Protein AF-A0A3C1ZFF6-F1 (afdb_monomer_lite)

pLDDT: mean 70.09, std 17.62, range [39.84, 96.5]

Radius of gyration: 38.33 Å; chains: 1; bounding box: 67×74×97 Å

Foldseek 3Di:
DDDDPVVLVCLLVVNDDPPVNVVVVVVCVVDVVSVVVNVVVVVVVVVVVVVCPVCPVVVVVVVVVVVVVVVVPDDDDPPPPDDPPCPVVVVVPDDDPDPPVVVVVVVVVCCVVVCVVVCVVVPPPDPDPPPPPPPPPDDPPPPPDPPDVVVVVVVVVVPPPDPPPPDDDLPPPDDPPDDDDDDDPDDDDPDPPPPPDPDNDDD

Structure (mmCIF, N/CA/C/O backbone):
data_AF-A0A3C1ZFF6-F1
#
_entry.id   AF-A0A3C1ZFF6-F1
#
loop_
_atom_site.group_PDB
_atom_site.id
_atom_site.type_symbol
_atom_site.label_atom_id
_atom_site.label_alt_id
_atom_site.label_comp_id
_atom_site.label_asym_id
_atom_site.label_entity_id
_atom_site.label_seq_id
_atom_site.pdbx_PDB_ins_code
_atom_site.Cartn_x
_atom_site.Cartn_y
_atom_site.Cartn_z
_atom_site.occupancy
_atom_site.B_iso_or_equiv
_atom_site.auth_seq_id
_atom_site.auth_comp_id
_atom_site.auth_asym_id
_atom_site.auth_atom_id
_atom_site.pdbx_PDB_model_num
ATOM 1 N N . MET A 1 1 ? -22.192 -9.413 21.642 1.00 82.00 1 MET A N 1
ATOM 2 C CA . MET A 1 1 ? -21.064 -10.234 21.159 1.00 82.00 1 MET A CA 1
ATOM 3 C C . MET A 1 1 ? -20.188 -9.338 20.309 1.00 82.00 1 MET A C 1
ATOM 5 O O . MET A 1 1 ? -20.751 -8.571 19.534 1.00 82.00 1 MET A O 1
ATOM 9 N N . CYS A 1 2 ? -18.876 -9.348 20.529 1.00 90.00 2 CYS A N 1
ATOM 10 C CA . CYS A 1 2 ? -17.946 -8.546 19.734 1.00 90.00 2 CYS A CA 1
ATOM 11 C C . CYS A 1 2 ? -17.626 -9.277 18.419 1.00 90.00 2 CYS A C 1
ATOM 13 O O . CYS A 1 2 ? -17.642 -10.512 18.420 1.00 90.00 2 CYS A O 1
ATOM 15 N N . PRO A 1 3 ? -17.381 -8.548 17.317 1.00 89.88 3 PRO A N 1
ATOM 16 C CA . PRO A 1 3 ? -16.856 -9.128 16.087 1.00 89.88 3 PRO A CA 1
ATOM 17 C C . PRO A 1 3 ? -15.463 -9.719 16.328 1.00 89.88 3 PRO A C 1
ATOM 19 O O . PRO A 1 3 ? -14.801 -9.383 17.315 1.00 89.88 3 PRO A O 1
ATOM 22 N N . ASP A 1 4 ? -15.039 -10.610 15.438 1.00 92.75 4 ASP A N 1
ATOM 23 C CA . ASP A 1 4 ? -13.684 -11.142 15.475 1.00 92.75 4 ASP A CA 1
ATOM 24 C C . ASP A 1 4 ? -12.663 -10.077 15.027 1.00 92.75 4 ASP A C 1
ATOM 26 O O . ASP A 1 4 ? -13.012 -9.049 14.436 1.00 92.75 4 ASP A O 1
ATOM 30 N N . ASP A 1 5 ? -11.389 -10.322 15.328 1.00 91.38 5 ASP A N 1
ATOM 31 C CA . ASP A 1 5 ? -10.324 -9.373 15.006 1.00 91.38 5 ASP A CA 1
ATOM 32 C C . ASP A 1 5 ? -10.080 -9.280 13.484 1.00 91.38 5 ASP A C 1
ATOM 34 O O . ASP A 1 5 ? -9.730 -8.203 12.996 1.00 91.38 5 ASP A O 1
ATOM 38 N N . SER A 1 6 ? -10.348 -10.345 12.710 1.00 92.81 6 SER A N 1
ATOM 39 C CA . SER A 1 6 ? -10.236 -10.317 11.244 1.00 92.81 6 SER A CA 1
ATOM 40 C C . SER A 1 6 ? -11.263 -9.380 10.614 1.00 92.81 6 SER A C 1
ATOM 42 O O . SER A 1 6 ? -10.914 -8.600 9.729 1.00 92.81 6 SER A O 1
ATOM 44 N N . LEU A 1 7 ? -12.521 -9.419 11.063 1.00 92.69 7 LEU A N 1
ATOM 45 C CA . LEU A 1 7 ? -13.572 -8.533 10.565 1.00 92.69 7 LEU A CA 1
ATOM 46 C C . LEU A 1 7 ? -13.314 -7.079 10.969 1.00 92.69 7 LEU A C 1
ATOM 48 O O . LEU A 1 7 ? -13.626 -6.164 10.207 1.00 92.69 7 LEU A O 1
ATOM 52 N N . LEU A 1 8 ? -12.731 -6.856 12.152 1.00 92.94 8 LEU A N 1
ATOM 53 C CA . LEU A 1 8 ? -12.344 -5.518 12.591 1.00 92.94 8 LEU A CA 1
ATOM 54 C C . LEU A 1 8 ? -11.215 -4.943 11.720 1.00 92.94 8 LEU A C 1
ATOM 56 O O . LEU A 1 8 ? -11.281 -3.765 11.370 1.00 92.94 8 LEU A O 1
ATOM 60 N N . SER A 1 9 ? -10.233 -5.769 11.339 1.00 94.06 9 SER A N 1
ATOM 61 C CA . SER A 1 9 ? -9.179 -5.397 10.383 1.00 94.06 9 SER A CA 1
ATOM 62 C C . SER A 1 9 ? -9.757 -5.094 9.002 1.00 94.06 9 SER A C 1
ATOM 64 O O . SER A 1 9 ? -9.556 -3.998 8.493 1.00 94.06 9 SER A O 1
ATOM 66 N N . ALA A 1 10 ? -10.576 -5.992 8.446 1.00 94.50 10 ALA A N 1
ATOM 67 C CA . ALA A 1 10 ? -11.209 -5.788 7.140 1.00 94.50 10 ALA A CA 1
ATOM 68 C C . ALA A 1 10 ? -12.057 -4.502 7.094 1.00 94.50 10 ALA A C 1
ATOM 70 O O . ALA A 1 10 ? -12.136 -3.827 6.070 1.00 94.50 10 ALA A O 1
ATOM 71 N N . TYR A 1 11 ? -12.690 -4.130 8.213 1.00 94.81 11 TYR A N 1
ATOM 72 C CA . TYR A 1 11 ? -13.407 -2.859 8.325 1.00 94.81 11 TYR A CA 1
ATOM 73 C C . TYR A 1 11 ? -12.464 -1.644 8.274 1.00 94.81 11 TYR A C 1
ATOM 75 O O . TYR A 1 11 ? -12.811 -0.628 7.673 1.00 94.81 11 TYR A O 1
ATOM 83 N N . LEU A 1 12 ? -11.285 -1.725 8.898 1.00 93.69 12 LEU A N 1
ATOM 84 C CA . LEU A 1 12 ? -10.264 -0.671 8.841 1.00 93.69 12 LEU A CA 1
ATOM 85 C C . LEU A 1 12 ? -9.675 -0.495 7.438 1.00 93.69 12 LEU A C 1
ATOM 87 O O . LEU A 1 12 ? -9.368 0.638 7.068 1.00 93.69 12 LEU A O 1
ATOM 91 N N . ASP A 1 13 ? -9.587 -1.585 6.680 1.00 94.06 13 ASP A N 1
ATOM 92 C CA . ASP A 1 13 ? -9.091 -1.621 5.300 1.00 94.06 13 ASP A CA 1
ATOM 93 C C . ASP A 1 13 ? -10.176 -1.281 4.248 1.00 94.06 13 ASP A C 1
ATOM 95 O O . ASP A 1 13 ? -9.913 -1.286 3.049 1.00 94.06 13 ASP A O 1
ATOM 99 N N . ASP A 1 14 ? -11.391 -0.928 4.692 1.00 94.19 14 ASP A N 1
ATOM 100 C CA . ASP A 1 14 ? -12.571 -0.611 3.862 1.00 94.19 14 ASP A CA 1
ATOM 101 C C . ASP A 1 14 ? -13.044 -1.767 2.952 1.00 94.19 14 ASP A C 1
ATOM 103 O O . ASP A 1 14 ? -13.704 -1.561 1.933 1.00 94.19 14 ASP A O 1
ATOM 107 N N . GLU A 1 15 ? -12.755 -3.011 3.346 1.00 96.50 15 GLU A N 1
ATOM 108 C CA . GLU A 1 15 ? -13.118 -4.228 2.607 1.00 96.50 15 GLU A CA 1
ATOM 109 C C . GLU A 1 15 ? -14.503 -4.780 2.984 1.00 96.50 15 GLU A C 1
ATOM 111 O O . GLU A 1 15 ? -15.019 -5.691 2.333 1.00 96.50 15 GLU A O 1
ATOM 116 N N . VAL A 1 16 ? -15.133 -4.245 4.035 1.00 94.75 16 VAL A N 1
ATOM 117 C CA . VAL A 1 16 ? -16.457 -4.697 4.489 1.00 94.75 16 VAL A CA 1
ATOM 118 C C . VAL A 1 16 ? -17.561 -4.023 3.662 1.00 94.75 16 VAL A C 1
ATOM 120 O O . VAL A 1 16 ? -17.764 -2.813 3.784 1.00 94.75 16 VAL A O 1
ATOM 123 N N . PRO A 1 17 ? -18.344 -4.777 2.865 1.00 93.81 17 PRO A N 1
ATOM 124 C CA . PRO A 1 17 ? -19.399 -4.200 2.042 1.00 93.81 17 PRO A CA 1
ATOM 125 C C . PRO A 1 17 ? -20.643 -3.816 2.861 1.00 93.81 17 PRO A C 1
ATOM 127 O O . PRO A 1 17 ? -20.931 -4.371 3.928 1.00 93.81 17 PRO A O 1
ATOM 130 N N . SER A 1 18 ? -21.452 -2.905 2.317 1.00 92.19 18 SER A N 1
ATOM 131 C CA . SER A 1 18 ? -22.820 -2.663 2.804 1.00 92.19 18 SER A CA 1
ATOM 132 C C . SER A 1 18 ? -23.661 -3.944 2.645 1.00 92.19 18 SER A C 1
ATOM 134 O O . SER A 1 18 ? -23.505 -4.646 1.639 1.00 92.19 18 SER A O 1
ATOM 136 N N . PRO A 1 19 ? -24.529 -4.321 3.607 1.00 92.06 19 PRO A N 1
ATOM 137 C CA . PRO A 1 19 ? -24.985 -3.566 4.784 1.00 92.06 19 PRO A CA 1
ATOM 138 C C . PRO A 1 19 ? -24.185 -3.835 6.078 1.00 92.06 19 PRO A C 1
ATOM 140 O O . PRO A 1 19 ? -24.638 -3.537 7.189 1.00 92.06 19 PRO A O 1
ATOM 143 N N . TRP A 1 20 ? -23.057 -4.540 5.984 1.00 91.38 20 TRP A N 1
ATOM 144 C CA . TRP A 1 20 ? -22.291 -4.969 7.157 1.00 91.38 20 TRP A CA 1
ATOM 145 C C . TRP A 1 20 ? -21.436 -3.848 7.737 1.00 91.38 20 TRP A C 1
ATOM 147 O O . TRP A 1 20 ? -21.243 -3.806 8.955 1.00 91.38 20 TRP A O 1
ATOM 157 N N . LYS A 1 21 ? -21.003 -2.914 6.890 1.00 94.25 21 LYS A N 1
ATOM 158 C CA . LYS A 1 21 ? -20.268 -1.715 7.292 1.00 94.25 21 LYS A CA 1
ATOM 159 C C . LYS A 1 21 ? -21.059 -0.876 8.296 1.00 94.25 21 LYS A C 1
ATOM 161 O O . LYS A 1 21 ? -20.565 -0.583 9.380 1.00 94.25 21 LYS A O 1
ATOM 166 N N . GLU A 1 22 ? -22.326 -0.607 8.003 1.00 94.25 22 GLU A N 1
ATOM 167 C CA . GLU A 1 22 ? -23.226 0.185 8.846 1.00 94.25 22 GLU A CA 1
ATOM 168 C C . GLU A 1 22 ? -23.485 -0.516 10.189 1.00 94.25 22 GLU A C 1
ATOM 170 O O . GLU A 1 22 ? -23.549 0.119 11.244 1.00 94.25 22 GLU A O 1
ATOM 175 N N . ARG A 1 23 ? -23.579 -1.854 10.182 1.00 93.50 23 ARG A N 1
ATOM 176 C CA . ARG A 1 23 ? -23.684 -2.640 11.422 1.00 93.50 23 ARG A CA 1
ATOM 177 C C . ARG A 1 23 ? -22.406 -2.573 12.254 1.00 93.50 23 ARG A C 1
ATOM 179 O O . ARG A 1 23 ? -22.506 -2.535 13.481 1.00 93.50 23 ARG A O 1
ATOM 186 N N . MET A 1 24 ? -21.229 -2.553 11.626 1.00 94.56 24 MET A N 1
ATOM 187 C CA . MET A 1 24 ? -19.968 -2.369 12.348 1.00 94.56 24 MET A CA 1
ATOM 188 C C . MET A 1 24 ? -19.831 -0.965 12.913 1.00 94.56 24 MET A C 1
ATOM 190 O O . MET A 1 24 ? -19.470 -0.830 14.077 1.00 94.56 24 MET A O 1
ATOM 194 N N . GLU A 1 25 ? -20.205 0.070 12.169 1.00 94.69 25 GLU A N 1
ATOM 195 C CA . GLU A 1 25 ? -20.223 1.449 12.668 1.00 94.69 25 GLU A CA 1
ATOM 196 C C . GLU A 1 25 ? -21.148 1.598 13.889 1.00 94.69 25 GLU A C 1
ATOM 198 O O . GLU A 1 25 ? -20.761 2.160 14.924 1.00 94.69 25 GLU A O 1
ATOM 203 N N . ALA A 1 26 ? -22.346 1.010 13.827 1.00 94.38 26 ALA A N 1
ATOM 204 C CA . ALA A 1 26 ? -23.265 0.953 14.962 1.00 94.38 26 ALA A CA 1
ATOM 205 C C . ALA A 1 26 ? -22.674 0.168 16.151 1.00 94.38 26 ALA A C 1
ATOM 207 O O . ALA A 1 26 ? -22.806 0.576 17.305 1.00 94.38 26 ALA A O 1
ATOM 208 N N . HIS A 1 27 ? -21.974 -0.939 15.895 1.00 94.75 27 HIS A N 1
ATOM 209 C CA . HIS A 1 27 ? -21.347 -1.728 16.953 1.00 94.75 27 HIS A CA 1
ATOM 210 C C . HIS A 1 27 ? -20.156 -1.006 17.607 1.00 94.75 27 HIS A C 1
ATOM 212 O O . HIS A 1 27 ? -20.061 -0.972 18.832 1.00 94.75 27 HIS A O 1
ATOM 218 N N . ILE A 1 28 ? -19.265 -0.403 16.819 1.00 95.06 28 ILE A N 1
ATOM 219 C CA . ILE A 1 28 ? -18.079 0.332 17.293 1.00 95.06 28 ILE A CA 1
ATOM 220 C C . ILE A 1 28 ? -18.496 1.587 18.074 1.00 95.06 28 ILE A C 1
ATOM 222 O O . ILE A 1 28 ? -17.854 1.964 19.060 1.00 95.06 28 ILE A O 1
ATOM 226 N N . SER A 1 29 ? -19.594 2.233 17.675 1.00 94.69 29 SER A N 1
ATOM 227 C CA . SER A 1 29 ? -20.152 3.353 18.438 1.00 94.69 29 SER A CA 1
ATOM 228 C C . SER A 1 29 ? -20.770 2.901 19.766 1.00 94.69 29 SER A C 1
ATOM 230 O O . SER A 1 29 ? -20.590 3.601 20.762 1.00 94.69 29 SER A O 1
ATOM 232 N N . ALA A 1 30 ? -21.402 1.727 19.835 1.00 95.12 30 ALA A N 1
ATOM 233 C CA . ALA A 1 30 ? -22.006 1.211 21.067 1.00 95.12 30 ALA A CA 1
ATOM 234 C C . ALA A 1 30 ? -21.022 0.494 22.019 1.00 95.12 30 ALA A C 1
ATOM 236 O O . ALA A 1 30 ? -21.228 0.506 23.233 1.00 95.12 30 ALA A O 1
ATOM 237 N N . CYS A 1 31 ? -19.961 -0.137 21.505 1.00 96.12 31 CYS A N 1
ATOM 238 C CA . CYS A 1 31 ? -19.039 -0.963 22.289 1.00 96.12 31 CYS A CA 1
ATOM 239 C C . CYS A 1 31 ? -17.699 -0.247 22.565 1.00 96.12 31 CYS A C 1
ATOM 241 O O . CYS A 1 31 ? -16.924 -0.016 21.632 1.00 96.12 31 CYS A O 1
ATOM 243 N N . PRO A 1 32 ? -17.350 0.047 23.836 1.00 94.50 32 PRO A N 1
ATOM 244 C CA . PRO A 1 32 ? -16.098 0.729 24.168 1.00 94.50 32 PRO A CA 1
ATOM 245 C C . PRO A 1 32 ? -14.852 -0.123 23.889 1.00 94.50 32 PRO A C 1
ATOM 247 O O . PRO A 1 32 ? -13.836 0.421 23.476 1.00 94.50 32 PRO A O 1
ATOM 250 N N . GLN A 1 33 ? -14.924 -1.450 24.051 1.00 94.62 33 GLN A N 1
ATOM 251 C CA . GLN A 1 33 ? -13.788 -2.345 23.788 1.00 94.62 33 GLN A CA 1
ATOM 252 C C . GLN A 1 33 ? -13.394 -2.340 22.306 1.00 94.62 33 GLN A C 1
ATOM 254 O O . GLN A 1 33 ? -12.226 -2.150 21.974 1.00 94.62 33 GLN A O 1
ATOM 259 N N . CYS A 1 34 ? -14.377 -2.492 21.412 1.00 94.81 34 CYS A N 1
ATOM 260 C CA . CYS A 1 34 ? -14.146 -2.445 19.969 1.00 94.81 34 CYS A CA 1
ATOM 261 C C . CYS A 1 34 ? -13.649 -1.065 19.527 1.00 94.81 34 CYS A C 1
ATOM 263 O O . CYS A 1 34 ? -12.773 -0.972 18.673 1.00 94.81 34 CYS A O 1
ATOM 265 N N . ARG A 1 35 ? -14.147 0.011 20.150 1.00 95.19 35 ARG A N 1
ATOM 266 C CA . ARG A 1 35 ? -13.659 1.368 19.890 1.00 95.19 35 ARG A CA 1
ATOM 267 C C . ARG A 1 35 ? -12.177 1.523 20.228 1.00 95.19 35 ARG A C 1
ATOM 269 O O . ARG A 1 35 ? -11.441 2.070 19.413 1.00 95.19 35 ARG A O 1
ATOM 276 N N . THR A 1 36 ? -11.739 1.039 21.390 1.00 95.50 36 THR A N 1
ATOM 277 C CA . THR A 1 36 ? -10.326 1.102 21.791 1.00 95.50 36 THR A CA 1
ATOM 278 C C . THR A 1 36 ? -9.439 0.322 20.824 1.00 95.50 36 THR A C 1
ATOM 280 O O . THR A 1 36 ? -8.465 0.881 20.331 1.00 95.50 36 THR A O 1
ATOM 283 N N . LYS A 1 37 ? -9.827 -0.907 20.456 1.00 94.62 37 LYS A N 1
ATOM 284 C CA . LYS A 1 37 ? -9.085 -1.716 19.472 1.00 94.62 37 LYS A CA 1
ATOM 285 C C . LYS A 1 37 ? -8.920 -1.006 18.123 1.00 94.62 37 LYS A C 1
ATOM 287 O O . LYS A 1 37 ? -7.831 -0.979 17.564 1.00 94.62 37 LYS A O 1
ATOM 292 N N . VAL A 1 38 ? -9.983 -0.376 17.613 1.00 95.06 38 VAL A N 1
ATOM 293 C CA . VAL A 1 38 ? -9.920 0.394 16.355 1.00 95.06 38 VAL A CA 1
ATOM 294 C C . VAL A 1 38 ? -8.949 1.570 16.464 1.00 95.06 38 VAL A C 1
ATOM 296 O O . VAL A 1 38 ? -8.239 1.872 15.506 1.00 95.06 38 VAL A O 1
ATOM 299 N N . VAL A 1 39 ? -8.903 2.243 17.616 1.00 95.25 39 VAL A N 1
ATOM 300 C CA . VAL A 1 39 ? -7.940 3.327 17.854 1.00 95.25 39 VAL A CA 1
ATOM 301 C C . VAL A 1 39 ? -6.509 2.785 17.872 1.00 95.25 39 VAL A C 1
ATOM 303 O O . VAL A 1 39 ? -5.660 3.364 17.203 1.00 95.25 39 VAL A O 1
ATOM 306 N N . GLU A 1 40 ? -6.253 1.669 18.555 1.00 95.31 40 GLU A N 1
ATOM 307 C CA . GLU A 1 40 ? -4.934 1.016 18.599 1.00 95.31 40 GLU A CA 1
ATOM 308 C C . GLU A 1 40 ? -4.440 0.586 17.211 1.00 95.31 40 GLU A C 1
ATOM 310 O O . GLU A 1 40 ? -3.287 0.823 16.854 1.00 95.31 40 GLU A O 1
ATOM 315 N N . TYR A 1 41 ? -5.313 0.009 16.383 1.00 95.00 41 TYR A N 1
ATOM 316 C CA . TYR A 1 41 ? -4.945 -0.350 15.013 1.00 95.00 41 TYR A CA 1
ATOM 317 C C . TYR A 1 41 ? -4.628 0.877 14.155 1.00 95.00 41 TYR A C 1
ATOM 319 O O . TYR A 1 41 ? -3.661 0.862 13.393 1.00 95.00 41 TYR A O 1
ATOM 327 N N . ARG A 1 42 ? -5.371 1.979 14.315 1.00 94.12 42 ARG A N 1
ATOM 328 C CA . ARG A 1 42 ? -5.085 3.233 13.597 1.00 94.12 42 ARG A CA 1
ATOM 329 C C . ARG A 1 42 ? -3.772 3.870 14.028 1.00 94.12 42 ARG A C 1
ATOM 331 O O . ARG A 1 42 ? -3.041 4.365 13.172 1.00 94.12 42 ARG A O 1
ATOM 338 N N . THR A 1 43 ? -3.463 3.876 15.323 1.00 95.44 43 THR A N 1
ATOM 339 C CA . THR A 1 43 ? -2.198 4.439 15.815 1.00 95.44 43 THR A CA 1
ATOM 340 C C . THR A 1 43 ? -1.011 3.615 15.333 1.00 95.44 43 THR A C 1
ATOM 342 O O . THR A 1 43 ? -0.034 4.192 14.856 1.00 95.44 43 THR A O 1
ATOM 345 N N . LEU A 1 44 ? -1.122 2.285 15.367 1.00 93.81 44 LEU A N 1
ATOM 346 C CA . LEU A 1 44 ? -0.113 1.375 14.830 1.00 93.81 44 LEU A CA 1
ATOM 347 C C . LEU A 1 44 ? 0.087 1.574 13.320 1.00 93.81 44 LEU A C 1
ATOM 349 O O . LEU A 1 44 ? 1.225 1.715 12.875 1.00 93.81 44 LEU A O 1
ATOM 353 N N . ALA A 1 45 ? -0.997 1.668 12.544 1.00 91.75 45 ALA A N 1
ATOM 354 C CA . ALA A 1 45 ? -0.930 1.923 11.104 1.00 91.75 45 ALA A CA 1
ATOM 355 C C . ALA A 1 45 ? -0.251 3.267 10.780 1.00 91.75 45 ALA A C 1
ATOM 357 O O . ALA A 1 45 ? 0.581 3.340 9.874 1.00 91.75 45 ALA A O 1
ATOM 358 N N . CYS A 1 46 ? -0.554 4.321 11.544 1.00 91.31 46 CYS A N 1
ATOM 359 C CA . CYS A 1 46 ? 0.105 5.621 11.401 1.00 91.31 46 CYS A CA 1
ATOM 360 C C . CYS A 1 46 ? 1.606 5.543 11.712 1.00 91.31 46 CYS A C 1
ATOM 362 O O . CYS A 1 46 ? 2.408 6.022 10.913 1.00 91.31 46 CYS A O 1
ATOM 364 N N . ALA A 1 47 ? 1.984 4.910 12.826 1.00 90.94 47 ALA A N 1
ATOM 365 C CA . ALA A 1 47 ? 3.382 4.776 13.236 1.00 90.94 47 ALA A CA 1
ATOM 366 C C . ALA A 1 47 ? 4.207 3.963 12.225 1.00 90.94 47 ALA A C 1
ATOM 368 O O . ALA A 1 47 ? 5.326 4.343 11.881 1.00 90.94 47 ALA A O 1
ATOM 369 N N . LEU A 1 48 ? 3.635 2.873 11.700 1.00 89.12 48 LEU A N 1
ATOM 370 C CA . LEU A 1 48 ? 4.246 2.096 10.622 1.00 89.12 48 LEU A CA 1
ATOM 371 C C . LEU A 1 48 ? 4.459 2.972 9.388 1.00 89.12 48 LEU A C 1
ATOM 373 O O . LEU A 1 48 ? 5.584 3.065 8.905 1.00 89.12 48 LEU A O 1
ATOM 377 N N . LYS A 1 49 ? 3.423 3.673 8.920 1.00 87.75 49 LYS A N 1
ATOM 378 C CA . LYS A 1 49 ? 3.511 4.525 7.726 1.00 87.75 49 LYS A CA 1
ATOM 379 C C . LYS A 1 49 ? 4.562 5.632 7.861 1.00 87.75 49 LYS A C 1
ATOM 381 O O . LYS A 1 49 ? 5.311 5.871 6.920 1.00 87.75 49 LYS A O 1
ATOM 386 N N . GLU A 1 50 ? 4.651 6.267 9.026 1.00 84.38 50 GLU A N 1
ATOM 387 C CA . GLU A 1 50 ? 5.660 7.296 9.306 1.00 84.38 50 GLU A CA 1
ATOM 388 C C . GLU A 1 50 ? 7.090 6.730 9.295 1.00 84.38 50 GLU A C 1
ATOM 390 O O . GLU A 1 50 ? 8.010 7.375 8.791 1.00 84.38 50 GLU A O 1
ATOM 395 N N . SER A 1 51 ? 7.277 5.500 9.786 1.00 76.38 51 SER A N 1
ATOM 396 C CA . SER A 1 51 ? 8.591 4.846 9.808 1.00 76.38 51 SER A CA 1
ATOM 397 C C . SER A 1 51 ? 9.133 4.492 8.417 1.00 76.38 51 SER A C 1
ATOM 399 O O . SER A 1 51 ? 10.349 4.502 8.220 1.00 76.38 51 SER A O 1
ATOM 401 N N . PHE A 1 52 ? 8.255 4.222 7.444 1.00 72.44 52 PHE A N 1
ATOM 402 C CA . PHE A 1 52 ? 8.664 3.951 6.064 1.00 72.44 52 PHE A CA 1
ATOM 403 C C . PHE A 1 52 ? 9.080 5.238 5.332 1.00 72.44 52 PHE A C 1
ATOM 405 O O . PHE A 1 52 ? 10.126 5.263 4.685 1.00 72.44 52 PHE A O 1
ATOM 412 N N . ASP A 1 53 ? 8.356 6.343 5.522 1.00 71.75 53 ASP A N 1
ATOM 413 C CA . ASP A 1 53 ? 8.525 7.557 4.708 1.00 71.75 53 ASP A CA 1
ATOM 414 C C . ASP A 1 53 ? 9.889 8.262 4.911 1.00 71.75 53 ASP A C 1
ATOM 416 O O . ASP A 1 53 ? 10.493 8.768 3.961 1.00 71.75 53 ASP A O 1
ATOM 420 N N . GLN A 1 54 ? 10.451 8.244 6.130 1.00 66.12 54 GLN A N 1
ATOM 421 C CA . GLN A 1 54 ? 11.681 9.000 6.439 1.00 66.12 54 GLN A CA 1
ATOM 422 C C . GLN A 1 54 ? 12.961 8.448 5.783 1.00 66.12 54 GLN A C 1
ATOM 424 O O . GLN A 1 54 ? 13.915 9.198 5.563 1.00 66.12 54 GLN A O 1
ATOM 429 N N . GLY A 1 55 ? 13.009 7.152 5.464 1.00 71.69 55 GLY A N 1
ATOM 430 C CA . GLY A 1 55 ? 14.177 6.508 4.843 1.00 71.69 55 GLY A CA 1
ATOM 431 C C . GLY A 1 55 ? 13.965 6.100 3.385 1.00 71.69 55 GLY A C 1
ATOM 432 O O . GLY A 1 55 ? 14.937 5.868 2.656 1.00 71.69 55 GLY A O 1
ATOM 433 N N . GLU A 1 56 ? 12.710 6.013 2.951 1.00 80.19 56 GLU A N 1
ATOM 434 C CA . GLU A 1 56 ? 12.336 5.416 1.676 1.00 80.19 56 GLU A CA 1
ATOM 435 C C . GLU A 1 56 ? 12.751 6.280 0.485 1.00 80.19 56 GLU A C 1
ATOM 437 O O . GLU A 1 56 ? 13.307 5.751 -0.474 1.00 80.19 56 GLU A O 1
ATOM 442 N N . LEU A 1 57 ? 12.620 7.608 0.549 1.00 77.06 57 LEU A N 1
ATOM 443 C CA . LEU A 1 57 ? 12.965 8.461 -0.594 1.00 77.06 57 LEU A CA 1
ATOM 444 C C . LEU A 1 57 ? 14.468 8.425 -0.938 1.00 77.06 57 LEU A C 1
ATOM 446 O O . LEU A 1 57 ? 14.840 8.294 -2.106 1.00 77.06 57 LEU A O 1
ATOM 450 N N . GLU A 1 58 ? 15.346 8.488 0.066 1.00 81.62 58 GLU A N 1
ATOM 451 C CA . GLU A 1 58 ? 16.802 8.365 -0.119 1.00 81.62 58 GLU A CA 1
ATOM 452 C C . GLU A 1 58 ? 17.207 6.942 -0.538 1.00 81.62 58 GLU A C 1
ATOM 454 O O . GLU A 1 58 ? 18.096 6.755 -1.380 1.00 81.62 58 GLU A O 1
ATOM 459 N N . PHE A 1 59 ? 16.538 5.921 0.007 1.00 85.31 59 PHE A N 1
ATOM 460 C CA . PHE A 1 59 ? 16.729 4.532 -0.404 1.00 85.31 59 PHE A CA 1
ATOM 461 C C . PHE A 1 59 ? 16.331 4.314 -1.871 1.00 85.31 59 PHE A C 1
ATOM 463 O O . PHE A 1 59 ? 17.145 3.814 -2.653 1.00 85.31 59 PHE A O 1
ATOM 470 N N . LEU A 1 60 ? 15.142 4.766 -2.273 1.00 87.38 60 LEU A N 1
ATOM 471 C CA . LEU A 1 60 ? 14.635 4.703 -3.644 1.00 87.38 60 LEU A CA 1
ATOM 472 C C . LEU A 1 60 ? 15.523 5.499 -4.602 1.00 87.38 60 LEU A C 1
ATOM 474 O O . LEU A 1 60 ? 15.823 5.022 -5.698 1.00 87.38 60 LEU A O 1
ATOM 478 N N . ARG A 1 61 ? 16.026 6.670 -4.189 1.00 83.88 61 ARG A N 1
ATOM 479 C CA . ARG A 1 61 ? 16.984 7.460 -4.982 1.00 83.88 61 ARG A CA 1
ATOM 480 C C . ARG A 1 61 ? 18.276 6.682 -5.235 1.00 83.88 61 ARG A C 1
ATOM 482 O O . ARG A 1 61 ? 18.771 6.647 -6.366 1.00 83.88 61 ARG A O 1
ATOM 489 N N . ARG A 1 62 ? 18.813 6.023 -4.204 1.00 87.94 62 ARG A N 1
ATOM 490 C CA . ARG A 1 62 ? 20.028 5.198 -4.302 1.00 87.94 62 ARG A CA 1
ATOM 491 C C . ARG A 1 62 ? 19.793 3.938 -5.140 1.00 87.94 62 ARG A C 1
ATOM 493 O O . ARG A 1 62 ? 20.640 3.610 -5.970 1.00 87.94 62 ARG A O 1
ATOM 500 N N . ALA A 1 63 ? 18.655 3.269 -4.968 1.00 87.81 63 ALA A N 1
ATOM 501 C CA . ALA A 1 63 ? 18.261 2.108 -5.764 1.00 87.81 63 ALA A CA 1
ATOM 502 C C . ALA A 1 63 ? 18.103 2.478 -7.246 1.00 87.81 63 ALA A C 1
ATOM 504 O O . ALA A 1 63 ? 18.703 1.834 -8.105 1.00 87.81 63 ALA A O 1
ATOM 505 N N . ARG A 1 64 ? 17.407 3.581 -7.547 1.00 89.25 64 ARG A N 1
ATOM 506 C CA . ARG A 1 64 ? 17.248 4.106 -8.910 1.00 89.25 64 ARG A CA 1
ATOM 507 C C . ARG A 1 64 ? 18.586 4.438 -9.563 1.00 89.25 64 ARG A C 1
ATOM 509 O O . ARG A 1 64 ? 18.774 4.108 -10.726 1.00 89.25 64 ARG A O 1
ATOM 516 N N . SER A 1 65 ? 19.513 5.056 -8.827 1.00 87.06 65 SER A N 1
ATOM 517 C CA . SER A 1 65 ? 20.859 5.366 -9.332 1.00 87.06 65 SER A CA 1
ATOM 518 C C . SER A 1 65 ? 21.637 4.100 -9.713 1.00 87.06 65 SER A C 1
ATOM 520 O O . SER A 1 65 ? 22.192 4.021 -10.807 1.00 87.06 65 SER A O 1
ATOM 522 N N . ARG A 1 66 ? 21.601 3.065 -8.859 1.00 86.19 66 ARG A N 1
ATOM 523 C CA . ARG A 1 66 ? 22.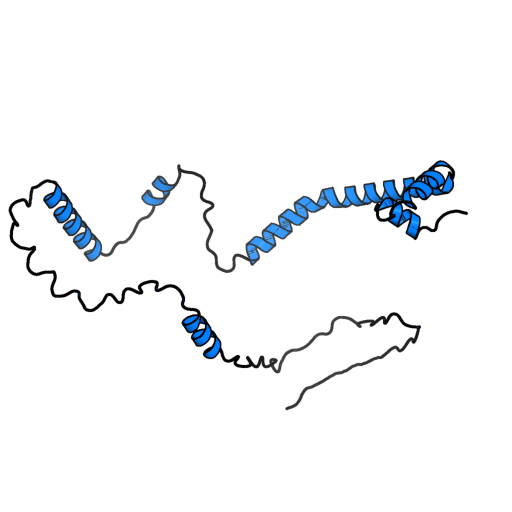227 1.763 -9.149 1.00 86.19 66 ARG A CA 1
ATOM 524 C C . ARG A 1 66 ? 21.625 1.115 -10.391 1.00 86.19 66 ARG A C 1
ATOM 526 O O . ARG A 1 66 ? 22.369 0.727 -11.286 1.00 86.19 66 ARG A O 1
ATOM 533 N N . ILE A 1 67 ? 20.295 1.069 -10.465 1.00 87.94 67 ILE A N 1
ATOM 534 C CA . ILE A 1 67 ? 19.565 0.492 -11.597 1.00 87.94 67 ILE A CA 1
ATOM 535 C C . ILE A 1 67 ? 19.894 1.246 -12.892 1.00 87.94 67 ILE A C 1
ATOM 537 O O . ILE A 1 67 ? 20.225 0.619 -13.893 1.00 87.94 67 ILE A O 1
ATOM 541 N N . ALA A 1 68 ? 19.887 2.581 -12.868 1.00 83.81 68 ALA A N 1
ATOM 542 C CA . ALA A 1 68 ? 20.252 3.399 -14.022 1.00 83.81 68 ALA A CA 1
ATOM 543 C C . ALA A 1 68 ? 21.686 3.109 -14.492 1.00 83.81 68 ALA A C 1
ATOM 545 O O . ALA A 1 68 ? 21.901 2.894 -15.679 1.00 83.81 68 ALA A O 1
ATOM 546 N N . SER A 1 69 ? 22.646 3.010 -13.564 1.00 81.62 69 SER A N 1
ATOM 547 C CA . SER A 1 69 ? 24.037 2.681 -13.903 1.00 81.62 69 SER A CA 1
ATOM 548 C C . SER A 1 69 ? 24.228 1.254 -14.429 1.00 81.62 69 SER A C 1
ATOM 550 O O . SER A 1 69 ? 25.131 1.021 -15.225 1.00 81.62 69 SER A O 1
ATOM 552 N N . SER A 1 70 ? 23.382 0.299 -14.021 1.00 78.56 70 SER A N 1
ATOM 553 C CA . SER A 1 70 ? 23.436 -1.085 -14.513 1.00 78.56 70 SER A CA 1
ATOM 554 C C . SER A 1 70 ? 22.699 -1.292 -15.838 1.00 78.56 70 SER A C 1
ATOM 556 O O . SER A 1 70 ? 23.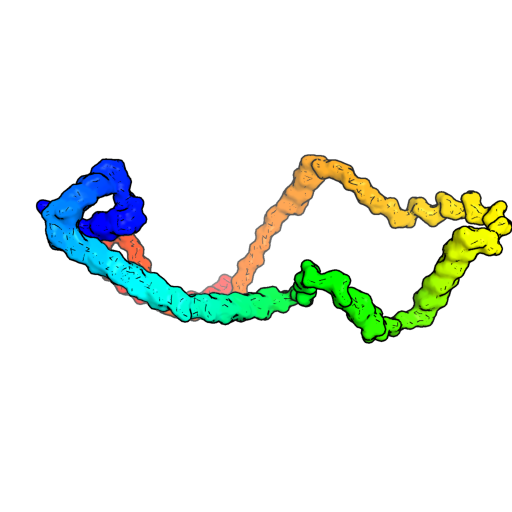055 -2.187 -16.597 1.00 78.56 70 SER A O 1
ATOM 558 N N . ILE A 1 71 ? 21.672 -0.483 -16.121 1.00 77.06 71 ILE A N 1
ATOM 559 C CA . ILE A 1 71 ? 20.918 -0.540 -17.383 1.00 77.06 71 ILE A CA 1
ATOM 560 C C . ILE A 1 71 ? 21.677 0.180 -18.509 1.00 77.06 71 ILE A C 1
ATOM 562 O O . ILE A 1 71 ? 21.453 -0.121 -19.679 1.00 77.06 71 ILE A O 1
ATOM 566 N N . ASP A 1 72 ? 22.641 1.047 -18.183 1.00 61.44 72 ASP A N 1
ATOM 567 C CA . ASP A 1 72 ? 23.485 1.737 -19.168 1.00 61.44 72 ASP A CA 1
ATOM 568 C C . ASP A 1 72 ? 24.603 0.855 -19.776 1.00 61.44 72 ASP A C 1
ATOM 570 O O . ASP A 1 72 ? 25.671 1.323 -20.173 1.00 61.44 72 ASP A O 1
ATOM 574 N N . MET A 1 73 ? 24.357 -0.455 -19.910 1.00 52.97 73 MET A N 1
ATOM 575 C CA . MET A 1 73 ? 25.167 -1.348 -20.746 1.00 52.97 73 MET A CA 1
ATOM 576 C C . MET A 1 73 ? 24.866 -1.131 -22.240 1.00 52.97 73 MET A C 1
ATOM 578 O O . MET A 1 73 ? 24.461 -2.052 -22.950 1.00 52.97 73 MET A O 1
ATOM 582 N N . GLY A 1 74 ? 25.092 0.090 -22.738 1.00 54.47 74 GLY A N 1
ATOM 583 C CA . GLY A 1 74 ? 25.257 0.324 -24.178 1.00 54.47 74 GLY A CA 1
ATOM 584 C C . GLY A 1 74 ? 24.353 1.364 -24.835 1.00 54.47 74 GLY A C 1
ATOM 585 O O . GLY A 1 74 ? 24.262 1.362 -26.064 1.00 54.47 74 GLY A O 1
ATOM 586 N N . LYS A 1 75 ? 23.725 2.281 -24.091 1.00 54.47 75 LYS A N 1
ATOM 587 C CA . LYS A 1 75 ? 23.110 3.471 -24.695 1.00 54.47 75 LYS A CA 1
ATOM 588 C C . LYS A 1 75 ? 23.828 4.717 -24.205 1.00 54.47 75 LYS A C 1
ATOM 590 O O . LYS A 1 75 ? 23.419 5.347 -23.244 1.00 54.47 75 LYS A O 1
ATOM 595 N N . GLY A 1 76 ? 24.887 5.084 -24.935 1.00 55.50 76 GLY A N 1
ATOM 596 C CA . GLY A 1 76 ? 25.561 6.372 -24.768 1.00 55.50 76 GLY A CA 1
ATOM 597 C C . GLY A 1 76 ? 24.549 7.511 -24.581 1.00 55.50 76 GLY A C 1
ATOM 598 O O . GLY A 1 76 ? 23.452 7.442 -25.138 1.00 55.50 76 GLY A O 1
ATOM 599 N N . PRO A 1 77 ? 24.903 8.532 -23.786 1.00 49.62 77 PRO A N 1
ATOM 600 C CA . PRO A 1 77 ? 23.952 9.405 -23.114 1.00 49.62 77 PRO A CA 1
ATOM 601 C C . PRO A 1 77 ? 22.889 9.917 -24.083 1.00 49.62 77 PRO A C 1
ATOM 603 O O . PRO A 1 77 ? 23.201 10.671 -25.010 1.00 49.62 77 PRO A O 1
ATOM 606 N N . GLU A 1 78 ? 21.630 9.532 -23.851 1.00 53.97 78 GLU A N 1
ATOM 607 C CA . GLU A 1 78 ? 20.483 10.238 -24.412 1.00 53.97 78 GLU A CA 1
ATOM 608 C C . GLU A 1 78 ? 20.543 11.660 -23.854 1.00 53.97 78 GLU A C 1
ATOM 610 O O . GLU A 1 78 ? 20.125 11.945 -22.730 1.00 53.97 78 GLU A O 1
ATOM 615 N N . LYS A 1 79 ? 21.169 12.556 -24.626 1.00 50.97 79 LYS A N 1
ATOM 616 C CA . LYS A 1 79 ? 21.173 13.990 -24.366 1.00 50.97 79 LYS A CA 1
ATOM 617 C C . LYS A 1 79 ? 19.711 14.412 -24.300 1.00 50.97 79 LYS A C 1
ATOM 619 O O . LYS A 1 79 ? 19.052 14.526 -25.331 1.00 50.97 79 LYS A O 1
ATOM 624 N N . VAL A 1 80 ? 19.226 14.622 -23.078 1.00 48.81 80 VAL A N 1
ATOM 625 C CA . VAL A 1 80 ? 17.938 15.242 -22.790 1.00 48.81 80 VAL A CA 1
ATOM 626 C C . VAL A 1 80 ? 17.941 16.582 -23.513 1.00 48.81 80 VAL A C 1
ATOM 628 O O . VAL A 1 80 ? 18.616 17.535 -23.123 1.00 48.81 80 VAL A O 1
ATOM 631 N N . ALA A 1 81 ? 17.252 16.604 -24.646 1.00 51.44 81 ALA A N 1
ATOM 632 C CA . ALA A 1 81 ? 17.016 17.790 -25.429 1.00 51.44 81 ALA A CA 1
ATOM 633 C C . ALA A 1 81 ? 16.171 18.728 -24.570 1.00 51.44 81 ALA A C 1
ATOM 635 O O . ALA A 1 81 ? 14.994 18.455 -24.384 1.00 51.44 81 ALA A O 1
ATOM 636 N N . ASN A 1 82 ? 16.801 19.752 -23.984 1.00 46.72 82 ASN A N 1
ATOM 637 C CA . ASN A 1 82 ? 16.202 21.040 -23.620 1.00 46.72 82 ASN A CA 1
ATOM 638 C C . ASN A 1 82 ? 17.270 21.989 -23.048 1.00 46.72 82 ASN A C 1
ATOM 640 O O . ASN A 1 82 ? 17.421 22.117 -21.840 1.00 46.72 82 ASN A O 1
ATOM 644 N N . ALA A 1 83 ? 18.002 22.671 -23.932 1.00 42.34 83 ALA A N 1
ATOM 645 C CA . ALA A 1 83 ? 18.479 24.043 -23.721 1.00 42.34 83 ALA A CA 1
ATOM 646 C C . ALA A 1 83 ? 19.079 24.557 -25.039 1.00 42.34 83 ALA A C 1
ATOM 648 O O . ALA A 1 83 ? 20.194 24.209 -25.423 1.00 42.34 83 ALA A O 1
ATOM 649 N N . HIS A 1 84 ? 18.314 25.389 -25.745 1.00 48.59 84 HIS A N 1
ATOM 650 C CA . HIS A 1 84 ? 18.598 25.969 -27.064 1.00 48.59 84 HIS A CA 1
ATOM 651 C C . HIS A 1 84 ? 19.823 26.919 -27.124 1.00 48.59 84 HIS A C 1
ATOM 653 O O . HIS A 1 84 ? 19.953 27.692 -28.068 1.00 48.59 84 HIS A O 1
ATOM 659 N N . SER A 1 85 ? 20.739 26.882 -26.153 1.00 51.97 85 SER A N 1
ATOM 660 C CA . SER A 1 85 ? 21.876 27.810 -26.050 1.00 51.97 85 SER A CA 1
ATOM 661 C C . SER A 1 85 ? 23.262 27.157 -26.146 1.00 51.97 85 SER A C 1
ATOM 663 O O . SER A 1 85 ? 24.245 27.874 -26.296 1.00 51.97 85 SER A O 1
ATOM 665 N N . GLY A 1 86 ? 23.373 25.821 -26.111 1.00 49.25 86 GLY A N 1
ATOM 666 C CA . GLY A 1 86 ? 24.675 25.125 -26.066 1.00 49.25 86 GLY A CA 1
ATOM 667 C C . GLY A 1 86 ? 25.186 24.535 -27.389 1.00 49.25 86 GLY A C 1
ATOM 668 O O . GLY A 1 86 ? 26.328 24.087 -27.463 1.00 49.25 86 GLY A O 1
ATOM 669 N N . VAL A 1 87 ? 24.364 24.512 -28.445 1.00 56.44 87 VAL A N 1
ATOM 670 C CA . VAL A 1 87 ? 24.695 23.800 -29.700 1.00 56.44 87 VAL A CA 1
ATOM 671 C C . VAL A 1 87 ? 25.813 24.498 -30.484 1.00 56.44 87 VAL A C 1
ATOM 673 O O . VAL A 1 87 ? 26.643 23.839 -31.101 1.00 56.44 87 VAL A O 1
ATOM 676 N N . TRP A 1 88 ? 25.881 25.829 -30.428 1.00 55.19 88 TRP A N 1
ATOM 677 C CA . TRP A 1 88 ? 26.859 26.605 -31.199 1.00 55.19 88 TRP A CA 1
ATOM 678 C C . TRP A 1 88 ? 28.272 26.517 -30.606 1.00 55.19 88 TRP A C 1
ATOM 680 O O . TRP A 1 88 ? 29.248 26.496 -31.352 1.00 55.19 88 TRP A O 1
ATOM 690 N N . SER A 1 89 ? 28.401 26.398 -29.280 1.00 63.19 89 SER A N 1
ATOM 691 C CA . SER A 1 89 ? 29.701 26.270 -28.609 1.00 63.19 89 SER A CA 1
ATOM 692 C C . SER A 1 89 ? 30.304 24.865 -28.722 1.00 63.19 89 SER A C 1
ATOM 694 O O . SER A 1 89 ? 31.522 24.740 -28.838 1.00 63.19 89 SER A O 1
ATOM 696 N N . ASP A 1 90 ? 29.473 23.815 -28.736 1.00 62.53 90 ASP A N 1
ATOM 697 C CA . ASP A 1 90 ? 29.927 22.411 -28.836 1.00 62.53 90 ASP A CA 1
ATOM 698 C C . ASP A 1 90 ? 30.370 22.039 -30.268 1.00 62.53 90 ASP A C 1
ATOM 700 O O . ASP A 1 90 ? 31.183 21.141 -30.481 1.00 62.53 90 ASP A O 1
ATOM 704 N N . LEU A 1 91 ? 29.883 22.772 -31.277 1.00 60.72 91 LEU A N 1
ATOM 705 C CA . LEU A 1 91 ? 30.311 22.614 -32.670 1.00 60.72 91 LEU A CA 1
ATOM 706 C C . LEU A 1 91 ? 31.596 23.392 -33.003 1.00 60.72 91 LEU A C 1
ATOM 708 O O . LEU A 1 91 ? 32.291 23.016 -33.944 1.00 60.72 91 LEU A O 1
ATOM 712 N N . TRP A 1 92 ? 31.950 24.430 -32.232 1.00 62.34 92 TRP A N 1
ATOM 713 C CA . TRP A 1 92 ? 33.155 25.242 -32.473 1.00 62.34 92 TRP A CA 1
ATOM 714 C C . TRP A 1 92 ? 34.424 24.634 -31.859 1.00 62.34 92 TRP A C 1
ATOM 716 O O . TRP A 1 92 ? 35.527 24.806 -32.377 1.00 62.34 92 TRP A O 1
ATOM 726 N N . SER A 1 93 ? 34.296 23.889 -30.760 1.00 68.06 93 SER A N 1
ATOM 727 C CA . SER A 1 93 ? 35.435 23.240 -30.094 1.00 68.06 93 SER A CA 1
ATOM 728 C C . SER A 1 93 ? 35.855 21.921 -30.755 1.00 68.06 93 SER A C 1
ATOM 730 O O . SER A 1 93 ? 36.925 21.378 -30.457 1.00 68.06 93 SER A O 1
ATOM 732 N N . ARG A 1 94 ? 35.041 21.397 -31.679 1.00 61.59 94 ARG A N 1
ATOM 733 C CA . ARG A 1 94 ? 35.256 20.088 -32.292 1.00 61.59 94 ARG A CA 1
ATOM 734 C C . ARG A 1 94 ? 36.214 20.207 -33.480 1.00 61.59 94 ARG A C 1
ATOM 736 O O . ARG A 1 94 ? 35.835 20.587 -34.582 1.00 61.59 94 ARG A O 1
ATOM 743 N N . ARG A 1 95 ? 37.487 19.864 -33.257 1.00 60.66 95 ARG A N 1
ATOM 744 C CA . ARG A 1 95 ? 38.494 19.741 -34.324 1.00 60.66 95 ARG A CA 1
ATOM 745 C C . ARG A 1 95 ? 38.193 18.491 -35.153 1.00 60.66 95 ARG A C 1
ATOM 747 O O . ARG A 1 95 ? 38.465 17.378 -34.715 1.00 60.66 95 ARG A O 1
ATOM 754 N N . ILE A 1 96 ? 37.595 18.674 -36.328 1.00 64.44 96 ILE A N 1
ATOM 755 C CA . ILE A 1 96 ? 37.273 17.579 -37.249 1.00 64.44 96 ILE A CA 1
ATOM 756 C C . ILE A 1 96 ? 38.425 17.434 -38.248 1.00 64.44 96 ILE A C 1
ATOM 758 O O . ILE A 1 96 ? 38.657 18.307 -39.083 1.00 64.44 96 ILE A O 1
ATOM 762 N N . SER A 1 97 ? 39.146 16.319 -38.162 1.00 61.09 97 SER A N 1
ATOM 763 C CA . SER A 1 97 ? 40.214 15.948 -39.093 1.00 61.09 97 SER A CA 1
ATOM 764 C C . SER A 1 97 ? 39.602 15.366 -40.367 1.00 61.09 97 SER A C 1
ATOM 766 O O . SER A 1 97 ? 39.428 14.154 -40.481 1.00 61.09 97 SER A O 1
ATOM 768 N N . LEU A 1 98 ? 39.208 16.221 -41.311 1.00 66.69 98 LEU A N 1
ATOM 769 C CA . LEU A 1 98 ? 38.684 15.760 -42.598 1.00 66.69 98 LEU A CA 1
ATOM 770 C C . LEU A 1 98 ? 39.837 15.462 -43.569 1.00 66.69 98 LEU A C 1
ATOM 772 O O . LEU A 1 98 ? 40.731 16.297 -43.722 1.00 66.69 98 LEU A O 1
ATOM 776 N N . PRO A 1 99 ? 39.836 14.302 -44.250 1.00 68.25 99 PRO A N 1
ATOM 777 C CA . PRO A 1 99 ? 40.831 14.008 -45.270 1.00 68.25 99 PRO A CA 1
ATOM 778 C C . PRO A 1 99 ? 40.690 14.998 -46.439 1.00 68.25 99 PRO A C 1
ATOM 780 O O . PRO A 1 99 ? 39.586 15.247 -46.932 1.00 68.25 99 PRO A O 1
ATOM 783 N N . MET A 1 100 ? 41.828 15.523 -46.906 1.00 69.50 100 MET A N 1
ATOM 784 C CA . MET A 1 100 ? 41.948 16.519 -47.987 1.00 69.50 100 MET A CA 1
ATOM 785 C C . MET A 1 100 ? 41.005 16.335 -49.197 1.00 69.50 100 MET A C 1
ATOM 787 O O . MET A 1 100 ? 40.435 17.339 -49.632 1.00 69.50 100 MET A O 1
ATOM 791 N N . PRO A 1 101 ? 40.773 15.122 -49.749 1.00 71.44 101 PRO A N 1
ATOM 792 C CA . PRO A 1 101 ? 39.907 14.973 -50.923 1.00 71.44 101 PRO A CA 1
ATOM 793 C C . PRO A 1 101 ? 38.449 15.392 -50.683 1.00 71.44 101 PRO A C 1
ATOM 795 O O . PRO A 1 101 ? 37.820 15.943 -51.585 1.00 71.44 101 PRO A O 1
ATOM 798 N N . ILE A 1 102 ? 37.912 15.192 -49.475 1.00 78.25 102 ILE A N 1
ATOM 799 C CA . ILE A 1 102 ? 36.521 15.558 -49.155 1.00 78.25 102 ILE A CA 1
ATOM 800 C C . ILE A 1 102 ? 36.377 17.082 -49.087 1.00 78.25 102 ILE A C 1
ATOM 802 O O . ILE A 1 102 ? 35.400 17.646 -49.585 1.00 78.25 102 ILE A O 1
ATOM 806 N N . LEU A 1 103 ? 37.382 17.764 -48.529 1.00 79.38 103 LEU A N 1
ATOM 807 C CA . LEU A 1 103 ? 37.388 19.221 -48.436 1.00 79.38 103 LEU A CA 1
ATOM 808 C C . LEU A 1 103 ? 37.446 19.862 -49.829 1.00 79.38 103 LEU A C 1
ATOM 810 O O . LEU A 1 103 ? 36.641 20.741 -50.126 1.00 79.38 103 LEU A O 1
ATOM 814 N N . ALA A 1 104 ? 38.306 19.353 -50.716 1.00 76.69 104 ALA A N 1
ATOM 815 C CA . ALA A 1 104 ? 38.402 19.838 -52.092 1.00 76.69 104 ALA A CA 1
ATOM 816 C C . ALA A 1 104 ? 37.103 19.619 -52.892 1.00 76.69 104 ALA A C 1
ATOM 818 O O . ALA A 1 104 ? 36.624 20.543 -53.551 1.00 76.69 104 ALA A O 1
ATOM 819 N N . ALA A 1 105 ? 36.497 18.428 -52.798 1.00 81.19 105 ALA A N 1
ATOM 820 C CA . ALA A 1 105 ? 35.249 18.120 -53.500 1.00 81.19 105 ALA A CA 1
ATOM 821 C C . ALA A 1 105 ? 34.079 18.993 -53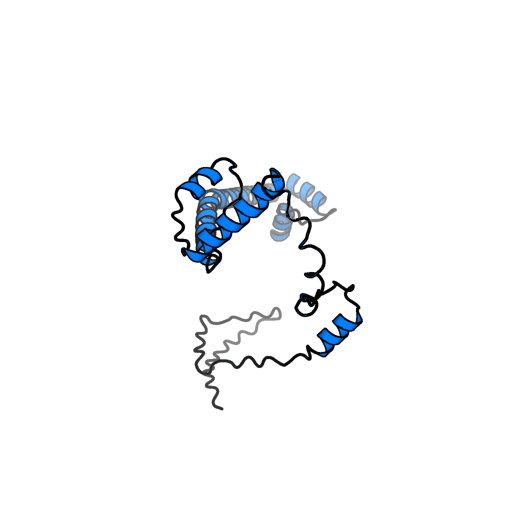.017 1.00 81.19 105 ALA A C 1
ATOM 823 O O . ALA A 1 105 ? 33.319 19.525 -53.829 1.00 81.19 105 ALA A O 1
ATOM 824 N N . SER A 1 106 ? 33.958 19.180 -51.700 1.00 81.06 106 SER A N 1
ATOM 825 C CA . SER A 1 106 ? 32.893 20.002 -51.117 1.00 81.06 106 SER A CA 1
ATOM 826 C C . SER A 1 106 ? 33.036 21.484 -51.480 1.00 81.06 106 SER A C 1
ATOM 828 O O . SER A 1 106 ? 32.049 22.110 -51.861 1.00 81.06 106 SER A O 1
ATOM 830 N N . ALA A 1 107 ? 34.260 22.024 -51.464 1.00 83.00 107 ALA A N 1
ATOM 831 C CA . ALA A 1 107 ? 34.533 23.395 -51.887 1.00 83.00 107 ALA A CA 1
ATOM 832 C C . ALA A 1 107 ? 34.206 23.607 -53.373 1.00 83.00 107 ALA A C 1
ATOM 834 O O . ALA A 1 107 ? 33.542 24.583 -53.723 1.00 83.00 107 ALA A O 1
ATOM 835 N N . ALA A 1 108 ? 34.606 22.672 -54.241 1.00 82.44 108 ALA A N 1
ATOM 836 C CA . ALA A 1 108 ? 34.304 22.742 -55.669 1.00 82.44 108 ALA A CA 1
ATOM 837 C C . ALA A 1 108 ? 32.791 22.703 -55.939 1.00 82.44 108 ALA A C 1
ATOM 839 O O . ALA A 1 108 ? 32.286 23.518 -56.712 1.00 82.44 108 ALA A O 1
ATOM 840 N N . ALA A 1 109 ? 32.056 21.814 -55.263 1.00 82.75 109 ALA A N 1
ATOM 841 C CA . ALA A 1 109 ? 30.601 21.738 -55.377 1.00 82.75 109 ALA A CA 1
ATOM 842 C C . ALA A 1 109 ? 29.920 23.031 -54.902 1.00 82.75 109 ALA A C 1
ATOM 844 O O . ALA A 1 109 ? 28.999 23.516 -55.558 1.00 82.75 109 ALA A O 1
ATOM 845 N N . PHE A 1 110 ? 30.400 23.625 -53.805 1.00 85.81 110 PHE A N 1
ATOM 846 C CA . PHE A 1 110 ? 29.849 24.872 -53.278 1.00 85.81 110 PHE A CA 1
ATOM 847 C C . PHE A 1 110 ? 30.064 26.042 -54.243 1.00 85.81 110 PHE A C 1
ATOM 849 O O . PHE A 1 110 ? 29.131 26.795 -54.507 1.00 85.81 110 PHE A O 1
ATOM 856 N N . VAL A 1 111 ? 31.257 26.161 -54.834 1.00 83.38 111 VAL A N 1
ATOM 857 C CA . VAL A 1 111 ? 31.557 27.185 -55.850 1.00 83.38 111 VAL A CA 1
ATOM 858 C C . VAL A 1 111 ? 30.707 26.993 -57.105 1.00 83.38 111 VAL A C 1
ATOM 860 O O . VAL A 1 111 ? 30.231 27.974 -57.671 1.00 83.38 111 VAL A O 1
ATOM 863 N N . LEU A 1 112 ? 30.469 25.749 -57.527 1.00 79.44 112 LEU A N 1
ATOM 864 C CA . LEU A 1 112 ? 29.664 25.449 -58.711 1.00 79.44 112 LEU A CA 1
ATOM 865 C C . LEU A 1 112 ? 28.188 25.803 -58.478 1.00 79.44 112 LEU A C 1
ATOM 867 O O . LEU A 1 112 ? 27.587 26.511 -59.283 1.00 79.44 112 LEU A O 1
ATOM 871 N N . VAL A 1 113 ? 27.617 25.384 -57.346 1.00 80.75 113 VAL A N 1
ATOM 872 C CA . VAL A 1 113 ? 26.218 25.675 -56.993 1.00 80.75 113 VAL A CA 1
ATOM 873 C C . VAL A 1 113 ? 26.013 27.169 -56.750 1.00 80.75 113 VAL A C 1
ATOM 875 O O . VAL A 1 113 ? 25.078 27.761 -57.286 1.00 80.75 113 VAL A O 1
ATOM 878 N N . PHE A 1 114 ? 26.902 27.802 -55.985 1.00 82.12 114 PHE A N 1
ATOM 879 C CA . PHE A 1 114 ? 26.786 29.218 -55.650 1.00 82.12 114 PHE A CA 1
ATOM 880 C C . PHE A 1 114 ? 27.084 30.120 -56.853 1.00 82.12 114 PHE A C 1
ATOM 882 O O . PHE A 1 114 ? 26.375 31.094 -57.092 1.00 82.12 114 PHE A O 1
ATOM 889 N N . GLY A 1 115 ? 28.071 29.759 -57.675 1.00 77.19 115 GLY A N 1
ATOM 890 C CA . GLY A 1 115 ? 28.371 30.450 -58.925 1.00 77.19 115 GLY A CA 1
ATOM 891 C C . GLY A 1 115 ? 27.271 30.286 -59.979 1.00 77.19 115 GLY A C 1
ATOM 892 O O . GLY A 1 115 ? 27.020 31.222 -60.741 1.00 77.19 115 GLY A O 1
ATOM 893 N N . ALA A 1 116 ? 26.590 29.137 -60.023 1.00 71.25 116 ALA A N 1
ATOM 894 C CA . ALA A 1 116 ? 25.404 28.947 -60.857 1.00 71.25 116 ALA A CA 1
ATOM 895 C C . ALA A 1 116 ? 24.221 29.791 -60.351 1.00 71.25 116 ALA A C 1
ATOM 897 O O . ALA A 1 116 ? 23.547 30.434 -61.154 1.00 71.25 116 ALA A O 1
ATOM 898 N N . ALA A 1 117 ? 24.014 29.859 -59.032 1.00 72.31 117 ALA A N 1
ATOM 899 C CA . ALA A 1 117 ? 22.958 30.663 -58.415 1.00 72.31 117 ALA A CA 1
ATOM 900 C C . ALA A 1 117 ? 23.182 32.181 -58.571 1.00 72.31 117 ALA A C 1
ATOM 902 O O . ALA A 1 117 ? 22.229 32.916 -58.811 1.00 72.31 117 ALA A O 1
ATOM 903 N N . MET A 1 118 ? 24.433 32.652 -58.501 1.00 76.94 118 MET A N 1
ATOM 904 C CA . MET A 1 118 ? 24.800 34.057 -58.749 1.00 76.94 118 MET A CA 1
ATOM 905 C C . MET A 1 118 ? 24.919 34.414 -60.242 1.00 76.94 118 MET A C 1
ATOM 907 O O . MET A 1 118 ? 25.278 35.542 -60.571 1.00 76.94 118 MET A O 1
ATOM 911 N N . GLY A 1 119 ? 24.641 33.480 -61.159 1.00 67.56 119 GLY A N 1
ATOM 912 C CA . GLY A 1 119 ? 24.674 33.732 -62.604 1.00 67.56 119 GLY A CA 1
ATOM 913 C C . GLY A 1 119 ? 26.077 33.890 -63.205 1.00 67.56 119 GLY A C 1
ATOM 914 O O . GLY A 1 119 ? 26.203 34.197 -64.388 1.00 67.56 119 GLY A O 1
ATOM 915 N N . ILE A 1 120 ? 27.134 33.626 -62.433 1.00 64.44 120 ILE A N 1
ATOM 916 C CA . ILE A 1 120 ? 28.537 33.722 -62.872 1.00 64.44 120 ILE A CA 1
ATOM 917 C C . ILE A 1 120 ? 28.859 32.623 -63.905 1.00 64.44 120 ILE A C 1
ATOM 919 O O . ILE A 1 120 ? 29.648 32.834 -64.820 1.00 64.44 120 ILE A O 1
ATOM 923 N N . PHE A 1 121 ? 28.179 31.473 -63.828 1.00 60.44 121 PHE A N 1
ATOM 924 C CA . PHE A 1 121 ? 28.279 30.369 -64.799 1.00 60.44 121 PHE A CA 1
ATOM 925 C C . PHE A 1 121 ? 27.200 30.413 -65.905 1.00 60.44 121 PHE A C 1
ATOM 927 O O . PHE A 1 121 ? 26.897 29.398 -66.536 1.00 60.44 121 PHE A O 1
ATOM 934 N N . GLY A 1 122 ? 26.606 31.583 -66.165 1.00 53.44 122 GLY A N 1
ATOM 935 C CA . GLY A 1 122 ? 25.446 31.788 -67.048 1.00 53.44 122 GLY A CA 1
ATOM 936 C C . GLY A 1 122 ? 25.638 31.540 -68.554 1.00 53.44 122 GLY A C 1
ATOM 937 O O . GLY A 1 122 ? 24.863 32.063 -69.347 1.00 53.44 122 GLY A O 1
ATOM 938 N N . SER A 1 123 ? 26.636 30.765 -68.987 1.00 55.41 123 SER A N 1
ATOM 939 C CA . SER A 1 123 ? 26.816 30.389 -70.404 1.00 55.41 123 SER A CA 1
ATOM 940 C C . SER A 1 123 ? 26.851 28.882 -70.677 1.00 55.41 123 SER A C 1
ATOM 942 O O . SER A 1 123 ? 26.981 28.482 -71.831 1.00 55.41 123 SER A O 1
ATOM 944 N N . PHE A 1 124 ? 26.632 28.014 -69.682 1.00 57.25 124 PHE A N 1
ATOM 945 C CA . PHE A 1 124 ? 26.559 26.563 -69.916 1.00 57.25 124 PHE A CA 1
ATOM 946 C C . PHE A 1 124 ? 25.161 26.090 -70.366 1.00 57.25 124 PHE A C 1
ATOM 948 O O . PHE A 1 124 ? 24.544 25.205 -69.775 1.00 57.25 124 PHE A O 1
ATOM 955 N N . LYS A 1 125 ? 24.636 26.662 -71.455 1.00 50.97 125 LYS A N 1
ATOM 956 C CA . LYS A 1 125 ? 23.369 26.246 -72.090 1.00 50.97 125 LYS A CA 1
ATOM 957 C C . LYS A 1 125 ? 23.578 25.014 -72.992 1.00 50.97 125 LYS A C 1
ATOM 959 O O . LYS A 1 125 ? 23.243 25.050 -74.172 1.00 50.97 125 LYS A O 1
ATOM 964 N N . GLY A 1 126 ? 24.180 23.945 -72.455 1.00 51.88 126 GLY A N 1
ATOM 965 C CA . GLY A 1 126 ? 24.600 22.786 -73.261 1.00 51.88 126 GLY A CA 1
ATOM 966 C C . GLY A 1 126 ? 24.686 21.408 -72.586 1.00 51.88 126 GLY A C 1
ATOM 967 O O . GLY A 1 126 ? 24.681 20.422 -73.309 1.00 51.88 126 GLY A O 1
ATOM 968 N N . ILE A 1 127 ? 24.707 21.278 -71.249 1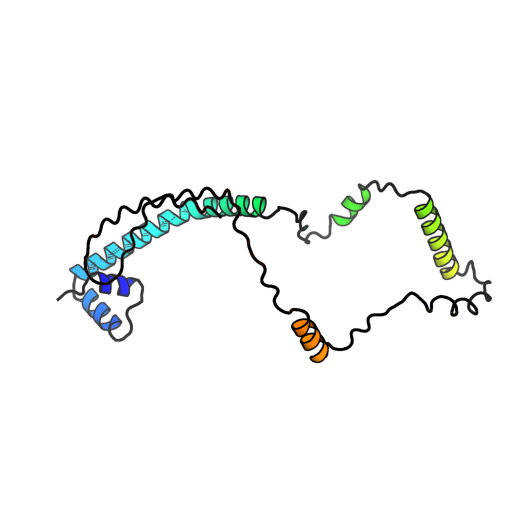.00 50.62 127 ILE A N 1
ATOM 969 C CA . ILE A 1 127 ? 24.879 19.964 -70.569 1.00 50.62 127 ILE A CA 1
ATOM 970 C C . ILE A 1 127 ? 23.636 19.587 -69.754 1.00 50.62 127 ILE A C 1
ATOM 972 O O . ILE A 1 127 ? 23.704 19.311 -68.563 1.00 50.62 127 ILE A O 1
ATOM 976 N N . THR A 1 128 ? 22.457 19.593 -70.369 1.00 51.53 128 THR A N 1
ATOM 977 C CA . THR A 1 128 ? 21.246 19.049 -69.717 1.00 51.53 128 THR A CA 1
ATOM 978 C C . THR A 1 128 ? 20.487 18.047 -70.576 1.00 51.53 128 THR A C 1
ATOM 980 O O . THR A 1 128 ? 19.372 17.674 -70.226 1.00 51.53 128 THR A O 1
ATOM 983 N N . LYS A 1 129 ? 21.073 17.564 -71.682 1.00 46.47 129 LYS A N 1
ATOM 984 C CA . LYS A 1 129 ? 20.396 16.601 -72.566 1.00 46.47 129 LYS A CA 1
ATOM 985 C C . LYS A 1 129 ? 20.922 15.164 -72.540 1.00 46.47 129 LYS A C 1
ATOM 987 O O . LYS A 1 129 ? 20.254 14.314 -73.107 1.00 46.47 129 LYS A O 1
ATOM 992 N N . GLU A 1 130 ? 22.015 14.849 -71.838 1.00 48.94 130 GLU A N 1
ATOM 993 C CA . GLU A 1 130 ? 22.618 13.498 -71.926 1.00 48.94 130 GLU A CA 1
ATOM 994 C C . GLU A 1 130 ? 22.935 12.798 -70.591 1.00 48.94 130 GLU A C 1
ATOM 996 O O . GLU A 1 130 ? 23.599 11.769 -70.580 1.00 48.94 130 GLU A O 1
ATOM 1001 N N . ALA A 1 131 ? 22.421 13.274 -69.452 1.00 46.75 131 ALA A N 1
ATOM 1002 C CA . ALA A 1 131 ? 22.631 12.597 -68.159 1.00 46.75 131 ALA A CA 1
ATOM 1003 C C . ALA A 1 131 ? 21.420 11.782 -67.658 1.00 46.75 131 ALA A C 1
ATOM 1005 O O . ALA A 1 131 ? 21.482 11.180 -66.589 1.00 46.75 131 ALA A O 1
ATOM 1006 N N . THR A 1 132 ? 20.323 11.714 -68.418 1.00 49.88 132 THR A N 1
ATOM 1007 C CA . THR A 1 132 ? 19.115 10.950 -68.045 1.00 49.88 132 THR A CA 1
ATOM 1008 C C . THR A 1 132 ? 19.174 9.468 -68.440 1.00 49.88 132 THR A C 1
ATOM 1010 O O . THR A 1 132 ? 18.258 8.718 -68.117 1.00 49.88 132 THR A O 1
ATOM 1013 N N . GLY A 1 133 ? 20.240 9.025 -69.119 1.00 50.50 133 GLY A N 1
ATOM 1014 C CA . GLY A 1 133 ? 20.343 7.673 -69.685 1.00 50.50 133 GLY A CA 1
ATOM 1015 C C . GLY A 1 133 ? 21.125 6.637 -68.868 1.00 50.50 133 GLY A C 1
ATOM 1016 O O . GLY A 1 133 ? 21.051 5.459 -69.196 1.00 50.50 133 GLY A O 1
ATOM 1017 N N . SER A 1 134 ? 21.861 7.020 -67.815 1.00 50.31 134 SER A N 1
ATOM 1018 C CA . SER A 1 134 ? 22.830 6.108 -67.165 1.00 50.31 134 SER A CA 1
ATOM 1019 C C . SER A 1 134 ? 22.622 5.871 -65.660 1.00 50.31 134 SER A C 1
ATOM 1021 O O . SER A 1 134 ? 23.517 5.363 -64.989 1.00 50.31 134 SER A O 1
ATOM 1023 N N . MET A 1 135 ? 21.446 6.187 -65.110 1.00 46.69 135 MET A N 1
ATOM 1024 C CA . MET A 1 135 ? 21.103 5.919 -63.697 1.00 46.69 135 MET A CA 1
ATOM 1025 C C . MET A 1 135 ? 19.837 5.053 -63.552 1.00 46.69 135 MET A C 1
ATOM 1027 O O . MET A 1 135 ? 19.117 5.144 -62.563 1.00 46.69 135 MET A O 1
ATOM 1031 N N . ALA A 1 136 ? 19.557 4.185 -64.531 1.00 50.28 136 ALA A N 1
ATOM 1032 C CA . ALA A 1 136 ? 18.432 3.242 -64.495 1.00 50.28 136 ALA A CA 1
ATOM 1033 C C . ALA A 1 136 ? 18.803 1.853 -63.929 1.00 50.28 136 ALA A C 1
ATOM 1035 O O . ALA A 1 136 ? 18.084 0.879 -64.136 1.00 50.28 136 ALA A O 1
ATOM 1036 N N . SER A 1 137 ? 19.927 1.712 -63.219 1.00 50.50 137 SER A N 1
ATOM 1037 C CA . SER A 1 137 ? 20.335 0.422 -62.637 1.00 50.50 137 SER A CA 1
ATOM 1038 C C . SER A 1 137 ? 21.073 0.579 -61.309 1.00 50.50 137 SER A C 1
ATOM 1040 O O . SER A 1 137 ? 22.202 0.137 -61.172 1.00 50.50 137 SER A O 1
ATOM 1042 N N . ALA A 1 138 ? 20.447 1.228 -60.324 1.00 52.72 138 ALA A N 1
ATOM 1043 C CA . ALA A 1 138 ? 20.828 1.073 -58.908 1.00 52.72 138 ALA A CA 1
ATOM 1044 C C . ALA A 1 138 ? 19.768 1.576 -57.907 1.00 52.72 138 ALA A C 1
ATOM 1046 O O . ALA A 1 138 ? 20.061 1.705 -56.723 1.00 52.72 138 ALA A O 1
ATOM 1047 N N . SER A 1 139 ? 18.536 1.862 -58.338 1.00 44.16 139 SER A N 1
ATOM 1048 C CA . SER A 1 139 ? 17.463 2.264 -57.427 1.00 44.16 139 SER A CA 1
ATOM 1049 C C . SER A 1 139 ? 16.371 1.209 -57.449 1.00 44.16 139 SER A C 1
ATOM 1051 O O . SER A 1 139 ? 15.422 1.276 -58.226 1.00 44.16 139 SER A O 1
ATOM 1053 N N . ARG A 1 140 ? 16.523 0.188 -56.602 1.00 44.53 140 ARG A N 1
ATOM 1054 C CA . ARG A 1 140 ? 15.383 -0.627 -56.188 1.00 44.53 140 ARG A CA 1
ATOM 1055 C C . ARG A 1 140 ? 14.630 0.210 -55.161 1.00 44.53 140 ARG A C 1
ATOM 1057 O O . ARG A 1 140 ? 14.855 0.084 -53.961 1.00 44.53 140 ARG A O 1
ATOM 1064 N N . THR A 1 141 ? 13.791 1.122 -55.639 1.00 43.06 141 THR A N 1
ATOM 1065 C CA . THR A 1 141 ? 12.789 1.765 -54.798 1.00 43.06 141 THR A CA 1
ATOM 1066 C C . THR A 1 141 ? 11.900 0.657 -54.249 1.00 43.06 141 THR A C 1
ATOM 1068 O O . THR A 1 141 ? 11.145 0.015 -54.976 1.00 43.06 141 THR A O 1
ATOM 1071 N N . ILE A 1 142 ? 12.014 0.383 -52.950 1.00 47.44 142 ILE A N 1
ATOM 1072 C CA . ILE A 1 142 ? 10.977 -0.354 -52.239 1.00 47.44 142 ILE A CA 1
ATOM 1073 C C . ILE A 1 142 ? 9.805 0.618 -52.177 1.00 47.44 142 ILE A C 1
ATOM 1075 O O . ILE A 1 142 ? 9.702 1.448 -51.277 1.00 47.44 142 ILE A O 1
ATOM 1079 N N . THR A 1 143 ? 8.953 0.582 -53.198 1.00 45.94 143 THR A N 1
ATOM 1080 C CA . THR A 1 143 ? 7.604 1.113 -53.066 1.00 45.94 143 THR A CA 1
ATOM 1081 C C . THR A 1 143 ? 6.989 0.368 -51.895 1.00 45.94 143 THR A C 1
ATOM 1083 O O . THR A 1 143 ? 6.895 -0.860 -51.945 1.00 45.94 143 THR A O 1
ATOM 1086 N N . ALA A 1 144 ? 6.623 1.089 -50.836 1.00 49.47 144 ALA A N 1
ATOM 1087 C CA . ALA A 1 144 ? 5.786 0.563 -49.771 1.00 49.47 144 ALA A CA 1
ATOM 1088 C C . ALA A 1 144 ? 4.422 0.209 -50.384 1.00 49.47 144 ALA A C 1
ATOM 1090 O O . ALA A 1 144 ? 3.477 0.992 -50.352 1.00 49.47 144 ALA A O 1
ATOM 1091 N N . GLN A 1 145 ? 4.355 -0.949 -51.039 1.00 49.94 145 GLN A N 1
ATOM 1092 C CA . GLN A 1 145 ? 3.103 -1.593 -51.378 1.00 49.94 145 GLN A CA 1
ATOM 1093 C C . GLN A 1 145 ? 2.494 -2.001 -50.046 1.00 49.94 145 GLN A C 1
ATOM 1095 O O . GLN A 1 145 ? 3.144 -2.657 -49.231 1.00 49.94 145 GLN A O 1
ATOM 1100 N N . SER A 1 146 ? 1.279 -1.509 -49.814 1.00 55.12 146 SER A N 1
ATOM 1101 C CA . SER A 1 146 ? 0.401 -1.886 -48.712 1.00 55.12 146 SER A CA 1
ATOM 1102 C C . SER A 1 146 ? 0.632 -3.343 -48.334 1.00 55.12 146 SER A C 1
ATOM 1104 O O . SER A 1 146 ? 0.489 -4.208 -49.199 1.00 55.12 146 SER A O 1
ATOM 1106 N N . ALA A 1 147 ? 1.014 -3.587 -47.079 1.00 57.56 147 ALA A N 1
ATOM 1107 C CA . ALA A 1 147 ? 1.226 -4.921 -46.541 1.00 57.56 147 ALA A CA 1
ATOM 1108 C C . ALA A 1 147 ? -0.007 -5.783 -46.840 1.00 57.56 147 ALA A C 1
ATOM 1110 O O . ALA A 1 147 ? -1.045 -5.668 -46.189 1.00 57.56 147 ALA A O 1
ATOM 1111 N N . THR A 1 148 ? 0.082 -6.598 -47.886 1.00 67.31 148 THR A N 1
ATOM 1112 C CA . THR A 1 148 ? -0.943 -7.564 -48.238 1.00 67.31 148 THR A CA 1
ATOM 1113 C C . THR A 1 148 ? -0.908 -8.652 -47.175 1.00 67.31 148 THR A C 1
ATOM 1115 O O . THR A 1 148 ? 0.162 -9.133 -46.798 1.00 67.31 148 THR A O 1
ATOM 1118 N N . LEU A 1 149 ? -2.082 -9.059 -46.686 1.00 69.69 149 LEU A N 1
ATOM 1119 C CA . LEU A 1 149 ? -2.224 -10.175 -45.739 1.00 69.69 149 LEU A CA 1
ATOM 1120 C C . LEU A 1 149 ? -1.500 -11.442 -46.224 1.00 69.69 149 LEU A C 1
ATOM 1122 O O . LEU A 1 149 ? -1.048 -12.250 -45.421 1.00 69.69 149 LEU A O 1
ATOM 1126 N N . GLU A 1 150 ? -1.325 -11.574 -47.535 1.00 70.81 150 GLU A N 1
ATOM 1127 C CA . GLU A 1 150 ? -0.584 -12.647 -48.181 1.00 70.81 150 GLU A CA 1
ATOM 1128 C C . GLU A 1 150 ? 0.923 -12.615 -47.892 1.00 70.81 150 GLU A C 1
ATOM 1130 O O . GLU A 1 150 ? 1.509 -13.665 -47.647 1.00 70.81 150 GLU A O 1
ATOM 1135 N N . LEU A 1 151 ? 1.545 -11.433 -47.796 1.00 73.00 151 LEU A N 1
ATOM 1136 C CA . LEU A 1 151 ? 2.955 -11.309 -47.410 1.00 73.00 151 LEU A CA 1
ATOM 1137 C C . LEU A 1 151 ? 3.158 -11.673 -45.929 1.00 73.00 151 LEU A C 1
ATOM 1139 O O . LEU A 1 151 ? 4.141 -12.318 -45.573 1.00 73.00 151 LEU A O 1
ATOM 1143 N N . MET A 1 152 ? 2.192 -11.322 -45.073 1.00 69.19 152 MET A N 1
ATOM 1144 C CA . MET 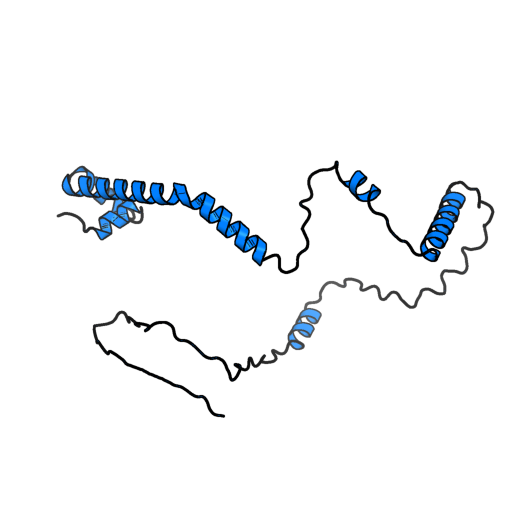A 1 152 ? 2.154 -11.744 -43.666 1.00 69.19 152 MET A CA 1
ATOM 1145 C C . MET A 1 152 ? 1.944 -13.258 -43.527 1.00 69.19 152 MET A C 1
ATOM 1147 O O . MET A 1 152 ? 2.631 -13.899 -42.733 1.00 69.19 152 MET A O 1
ATOM 1151 N N . ALA A 1 153 ? 1.048 -13.847 -44.323 1.00 74.19 153 ALA A N 1
ATOM 1152 C CA . ALA A 1 153 ? 0.833 -15.292 -44.352 1.00 74.19 153 ALA A CA 1
ATOM 1153 C C . ALA A 1 153 ? 2.078 -16.035 -44.858 1.00 74.19 153 ALA A C 1
ATOM 1155 O O . ALA A 1 153 ? 2.451 -17.067 -44.301 1.00 74.19 153 ALA A O 1
ATOM 1156 N N . GLN A 1 154 ? 2.762 -15.493 -45.866 1.00 72.25 154 GLN A N 1
ATOM 1157 C CA . GLN A 1 154 ? 3.996 -16.057 -46.405 1.00 72.25 154 GLN A CA 1
ATOM 1158 C C . GLN A 1 154 ? 5.152 -15.949 -45.399 1.00 72.25 154 GLN A C 1
ATOM 1160 O O . GLN A 1 154 ? 5.903 -16.909 -45.237 1.00 72.25 154 GLN A O 1
ATOM 1165 N N . TYR A 1 155 ? 5.232 -14.847 -44.646 1.00 71.75 155 TYR A N 1
ATOM 1166 C CA . TYR A 1 155 ? 6.199 -14.674 -43.560 1.00 71.75 155 TYR A CA 1
ATOM 1167 C C . TYR A 1 155 ? 5.939 -15.628 -42.382 1.00 71.75 155 TYR A C 1
ATOM 1169 O O . TYR A 1 155 ? 6.866 -16.288 -41.917 1.00 71.75 155 TYR A O 1
ATOM 1177 N N . MET A 1 156 ? 4.682 -15.788 -41.946 1.00 66.94 156 MET A N 1
ATOM 1178 C CA . MET A 1 156 ? 4.332 -16.763 -40.899 1.00 66.94 156 MET A CA 1
ATOM 1179 C C . MET A 1 156 ? 4.568 -18.208 -41.343 1.00 66.94 156 MET A C 1
ATOM 1181 O O . MET A 1 156 ? 5.031 -19.024 -40.554 1.00 66.94 156 MET A O 1
ATOM 1185 N N . LYS A 1 157 ? 4.308 -18.532 -42.614 1.00 66.19 157 LYS A N 1
ATOM 1186 C CA . LYS A 1 157 ? 4.595 -19.862 -43.168 1.00 66.19 157 LYS A CA 1
ATOM 1187 C C . LYS A 1 157 ? 6.101 -20.144 -43.238 1.00 66.19 157 LYS A C 1
ATOM 1189 O O . LYS A 1 157 ? 6.506 -21.298 -43.144 1.00 66.19 157 LYS A O 1
ATOM 1194 N N . GLN A 1 158 ? 6.918 -19.100 -43.388 1.00 65.25 158 GLN A N 1
ATOM 1195 C CA . GLN A 1 158 ? 8.378 -19.190 -43.383 1.00 65.25 158 GLN A CA 1
ATOM 1196 C C . GLN A 1 158 ? 8.962 -19.236 -41.959 1.00 65.25 158 GLN A C 1
ATOM 1198 O O . GLN A 1 158 ? 9.996 -19.867 -41.752 1.00 65.25 158 GLN A O 1
ATOM 1203 N N . GLN A 1 159 ? 8.274 -18.670 -40.961 1.00 53.88 159 GLN A N 1
ATOM 1204 C CA . GLN A 1 159 ? 8.501 -18.938 -39.535 1.00 53.88 159 GLN A CA 1
ATOM 1205 C C . GLN A 1 159 ? 7.793 -20.233 -39.101 1.00 53.88 159 GLN A C 1
ATOM 1207 O O . GLN A 1 159 ? 7.002 -20.258 -38.160 1.00 53.88 159 GLN A O 1
ATOM 1212 N N . SER A 1 160 ? 8.100 -21.351 -39.763 1.00 54.22 160 SER A N 1
ATOM 1213 C CA . SER A 1 160 ? 7.883 -22.653 -39.137 1.00 54.22 160 SER A CA 1
ATOM 1214 C C . SER A 1 160 ? 8.733 -22.679 -37.869 1.00 54.22 160 SER A C 1
ATOM 1216 O O . SER A 1 160 ? 9.961 -22.654 -37.963 1.00 54.22 160 SER A O 1
ATOM 1218 N N . VAL A 1 161 ? 8.069 -22.647 -36.713 1.00 59.31 161 VAL A N 1
ATOM 1219 C CA . VAL A 1 161 ? 8.633 -22.733 -35.363 1.00 59.31 161 VAL A CA 1
ATOM 1220 C C . VAL A 1 161 ? 9.731 -23.796 -35.345 1.00 59.31 161 VAL A C 1
ATOM 1222 O O . VAL A 1 161 ? 9.447 -24.988 -35.253 1.00 59.31 161 VAL A O 1
ATOM 1225 N N . GLN A 1 162 ? 10.992 -23.380 -35.485 1.00 61.44 162 GLN A N 1
ATOM 1226 C CA . GLN A 1 162 ? 12.106 -24.262 -35.177 1.00 61.44 162 GLN A CA 1
ATOM 1227 C C . GLN A 1 162 ? 12.101 -24.399 -33.659 1.00 61.44 162 GLN A C 1
ATOM 1229 O O . GLN A 1 162 ? 12.161 -23.372 -32.975 1.00 61.44 162 GLN A O 1
ATOM 1234 N N . PRO A 1 163 ? 11.980 -25.619 -33.111 1.00 58.62 163 PRO A N 1
ATOM 1235 C CA . PRO A 1 163 ? 12.175 -25.814 -31.690 1.00 58.62 163 PRO A CA 1
ATOM 1236 C C . PRO A 1 163 ? 13.608 -25.383 -31.383 1.00 58.62 163 PRO A C 1
ATOM 1238 O O . PRO A 1 163 ? 14.569 -26.048 -31.765 1.00 58.62 163 PRO A O 1
ATOM 1241 N N . VAL A 1 164 ? 13.756 -24.223 -30.745 1.00 67.00 164 VAL A N 1
ATOM 1242 C CA . VAL A 1 164 ? 15.030 -23.816 -30.163 1.00 67.00 164 VAL A CA 1
ATOM 1243 C C . VAL A 1 164 ? 15.245 -24.760 -28.988 1.00 67.00 164 VAL A C 1
ATOM 1245 O O . VAL A 1 164 ? 14.669 -24.576 -27.918 1.00 67.00 164 VAL A O 1
ATOM 1248 N N . MET A 1 165 ? 16.005 -25.827 -29.228 1.00 58.03 165 MET A N 1
ATOM 1249 C CA . MET A 1 165 ? 16.461 -26.733 -28.183 1.00 58.03 165 MET A CA 1
ATOM 1250 C C . MET A 1 165 ? 17.440 -25.959 -27.308 1.00 58.03 165 MET A C 1
ATOM 1252 O O . MET A 1 165 ? 18.581 -25.715 -27.691 1.00 58.03 165 MET A O 1
ATOM 1256 N N . ILE A 1 166 ? 16.960 -25.510 -26.152 1.00 74.00 166 ILE A N 1
ATOM 1257 C CA . ILE A 1 166 ? 17.814 -24.943 -25.115 1.00 74.00 166 ILE A CA 1
ATOM 1258 C C . ILE A 1 166 ? 18.445 -26.136 -24.396 1.00 74.00 166 ILE A C 1
ATOM 1260 O O . ILE A 1 166 ? 17.806 -26.770 -23.557 1.00 74.00 166 ILE A O 1
ATOM 1264 N N . GLU A 1 167 ? 19.675 -26.482 -24.769 1.00 68.69 167 GLU A N 1
ATOM 1265 C CA . GLU A 1 167 ? 20.463 -27.475 -24.040 1.00 68.69 167 GLU A CA 1
ATOM 1266 C C . GLU A 1 167 ? 20.944 -26.870 -22.719 1.00 68.69 167 GLU A C 1
ATOM 1268 O O . GLU A 1 167 ? 21.530 -25.785 -22.678 1.00 68.69 167 GLU A O 1
ATOM 1273 N N . ILE A 1 168 ? 20.665 -27.567 -21.619 1.00 73.88 168 ILE A N 1
ATOM 1274 C CA . ILE A 1 168 ? 21.166 -27.190 -20.299 1.00 73.88 168 ILE A CA 1
ATOM 1275 C C . ILE A 1 168 ? 22.672 -27.498 -20.279 1.00 73.88 168 ILE A C 1
ATOM 1277 O O . ILE A 1 168 ? 23.057 -28.620 -20.617 1.00 73.88 168 ILE A O 1
ATOM 1281 N N . PRO A 1 169 ? 23.539 -26.542 -19.898 1.00 74.62 169 PRO A N 1
ATOM 1282 C CA . PRO A 1 169 ? 24.974 -26.782 -19.826 1.00 74.62 169 PRO A CA 1
ATOM 1283 C C . PRO A 1 169 ? 25.284 -27.870 -18.790 1.00 74.62 169 PRO A C 1
ATOM 1285 O O . PRO A 1 169 ? 24.784 -27.830 -17.667 1.00 74.62 169 PRO A O 1
ATOM 1288 N N . SER A 1 170 ? 26.155 -28.814 -19.149 1.00 63.12 170 SER A N 1
ATOM 1289 C CA . SER A 1 170 ? 26.511 -29.993 -18.342 1.00 63.12 170 SER A CA 1
ATOM 1290 C C . SER A 1 170 ? 27.180 -29.684 -16.995 1.00 63.12 170 SER A C 1
ATOM 1292 O O . SER A 1 170 ? 27.373 -30.590 -16.191 1.00 63.12 170 SER A O 1
ATOM 1294 N N . GLU A 1 171 ? 27.527 -28.422 -16.735 1.00 59.25 171 GLU A N 1
ATOM 1295 C CA . GLU A 1 171 ? 28.191 -27.969 -15.506 1.00 59.25 171 GLU A CA 1
ATOM 1296 C C . GLU A 1 171 ? 27.353 -26.964 -14.699 1.00 59.25 171 GLU A C 1
ATOM 1298 O O . GLU A 1 171 ? 27.884 -26.122 -13.972 1.00 59.25 171 GLU A O 1
ATOM 1303 N N . SER A 1 172 ? 26.021 -27.019 -14.795 1.00 56.22 172 SER A N 1
ATOM 1304 C CA . SER A 1 172 ? 25.165 -26.248 -13.891 1.00 56.22 172 SER A CA 1
ATOM 1305 C C . SER A 1 172 ? 25.201 -26.853 -12.481 1.00 56.22 172 SER A C 1
ATOM 1307 O O . SER A 1 172 ? 24.429 -27.757 -12.152 1.00 56.22 172 SER A O 1
ATOM 1309 N N . VAL A 1 173 ? 26.102 -26.357 -11.630 1.00 59.84 173 VAL A N 1
ATOM 1310 C CA . VAL A 1 173 ? 26.088 -26.653 -10.192 1.00 59.84 173 VAL A CA 1
ATOM 1311 C C . VAL A 1 173 ? 24.914 -25.900 -9.564 1.00 59.84 173 VAL A C 1
ATOM 1313 O O . VAL A 1 173 ? 25.011 -24.718 -9.232 1.00 59.84 173 VAL A O 1
ATOM 1316 N N . PHE A 1 174 ? 23.775 -26.575 -9.432 1.00 59.75 174 PHE A N 1
ATOM 1317 C CA . PHE A 1 174 ? 22.616 -26.042 -8.724 1.00 59.75 174 PHE A CA 1
ATOM 1318 C C . PHE A 1 174 ? 22.875 -26.081 -7.214 1.00 59.75 174 PHE A C 1
ATOM 1320 O O . PHE A 1 174 ? 22.794 -27.132 -6.582 1.00 59.75 174 PHE A O 1
ATOM 1327 N N . TYR A 1 175 ? 23.167 -24.926 -6.616 1.00 61.53 175 TYR A N 1
ATOM 1328 C CA . TYR A 1 175 ? 23.113 -24.768 -5.165 1.00 61.53 175 TYR A CA 1
ATOM 1329 C C . TYR A 1 175 ? 21.670 -24.484 -4.758 1.00 61.53 175 TYR A C 1
ATOM 1331 O O . TYR A 1 175 ? 21.188 -23.357 -4.861 1.00 61.53 175 TYR A O 1
ATOM 1339 N N . GLN A 1 176 ? 20.965 -25.516 -4.302 1.00 61.81 176 GLN A N 1
ATOM 1340 C CA . GLN A 1 176 ? 19.654 -25.348 -3.687 1.00 61.81 176 GLN A CA 1
ATOM 1341 C C . GLN A 1 176 ? 19.845 -24.732 -2.293 1.00 61.81 176 GLN A C 1
ATOM 1343 O O . GLN A 1 176 ? 20.140 -25.427 -1.322 1.00 61.81 176 GLN A O 1
ATOM 1348 N N . SER A 1 177 ? 19.740 -23.405 -2.190 1.00 62.19 177 SER A N 1
ATOM 1349 C CA . SER A 1 177 ? 19.777 -22.722 -0.897 1.00 62.19 177 SER A CA 1
ATOM 1350 C C . SER A 1 177 ? 18.401 -22.790 -0.236 1.00 62.19 177 SER A C 1
ATOM 1352 O O . SER A 1 177 ? 17.481 -22.076 -0.634 1.00 62.19 177 SER A O 1
ATOM 1354 N N . GLY A 1 178 ? 18.277 -23.623 0.793 1.00 68.62 178 GLY A N 1
ATOM 1355 C CA . GLY A 1 178 ? 17.088 -23.698 1.640 1.00 68.62 178 GLY A CA 1
ATOM 1356 C C . GLY A 1 178 ? 16.274 -24.972 1.435 1.00 68.62 178 GLY A C 1
ATOM 1357 O O . GLY A 1 178 ? 16.301 -25.595 0.377 1.00 68.62 178 GLY A O 1
ATOM 1358 N N . ASN A 1 179 ? 15.562 -25.360 2.490 1.00 70.75 179 ASN A N 1
ATOM 1359 C CA . ASN A 1 179 ? 14.674 -26.513 2.492 1.00 70.75 179 ASN A CA 1
ATOM 1360 C C . ASN A 1 179 ? 13.252 -26.023 2.156 1.00 70.75 179 ASN A C 1
ATOM 1362 O O . ASN A 1 179 ? 12.650 -25.350 2.998 1.00 70.75 179 ASN A O 1
ATOM 1366 N N . PRO A 1 180 ? 12.726 -26.248 0.938 1.00 64.56 180 PRO A N 1
ATOM 1367 C CA . PRO A 1 180 ? 11.395 -25.774 0.582 1.00 64.56 180 PRO A CA 1
ATOM 1368 C C . PRO A 1 180 ? 10.338 -26.564 1.363 1.00 64.56 180 PRO A C 1
ATOM 1370 O O . PRO A 1 180 ? 10.126 -27.750 1.124 1.00 64.56 180 PRO A O 1
ATOM 1373 N N . LEU A 1 181 ? 9.658 -25.898 2.298 1.00 67.94 181 LEU A N 1
ATOM 1374 C CA . LEU A 1 181 ? 8.500 -26.454 2.992 1.00 67.94 181 LEU A CA 1
ATOM 1375 C C . LEU A 1 181 ? 7.264 -26.260 2.105 1.00 67.94 181 LEU A C 1
ATOM 1377 O O . LEU A 1 181 ? 6.706 -25.166 2.034 1.00 67.94 181 LEU A O 1
ATOM 1381 N N . ILE A 1 182 ? 6.848 -27.315 1.407 1.00 68.44 182 ILE A N 1
ATOM 1382 C CA . ILE A 1 182 ? 5.605 -27.299 0.631 1.00 68.44 182 ILE A CA 1
ATOM 1383 C C . ILE A 1 182 ? 4.444 -27.502 1.607 1.00 68.44 182 ILE A C 1
ATOM 1385 O O . ILE A 1 182 ? 4.228 -28.605 2.103 1.00 68.44 182 ILE A O 1
ATOM 1389 N N . VAL A 1 183 ? 3.699 -26.435 1.891 1.00 63.19 183 VAL A N 1
ATOM 1390 C CA . VAL A 1 183 ? 2.457 -26.506 2.671 1.00 63.19 183 VAL A CA 1
ATOM 1391 C C . VAL A 1 183 ? 1.293 -26.634 1.691 1.00 63.19 183 VAL A C 1
ATOM 1393 O O . VAL A 1 183 ? 0.961 -25.680 0.992 1.00 63.19 183 VAL A O 1
ATOM 1396 N N . ALA A 1 184 ? 0.696 -27.823 1.610 1.00 63.47 184 ALA A N 1
ATOM 1397 C CA . ALA A 1 184 ? -0.568 -28.035 0.911 1.00 63.47 184 ALA A CA 1
ATOM 1398 C C . ALA A 1 184 ? -1.734 -27.834 1.895 1.00 63.47 184 ALA A C 1
ATOM 1400 O O . ALA A 1 184 ? -1.710 -28.378 2.999 1.00 63.47 184 ALA A O 1
ATOM 1401 N N . ASP A 1 185 ? -2.748 -27.062 1.494 1.00 55.88 185 ASP A N 1
ATOM 1402 C CA . ASP A 1 185 ? -3.909 -26.662 2.311 1.00 55.88 185 ASP A CA 1
ATOM 1403 C C . ASP A 1 185 ? -4.958 -27.779 2.484 1.00 55.88 185 ASP A C 1
ATOM 1405 O O . ASP A 1 185 ? -6.162 -27.613 2.300 1.00 55.88 185 ASP A O 1
ATOM 1409 N N . SER A 1 186 ? -4.498 -28.978 2.817 1.00 52.22 186 SER A N 1
ATOM 1410 C CA . SER A 1 186 ? -5.388 -30.057 3.221 1.00 52.22 186 SER A CA 1
ATOM 1411 C C . SER A 1 186 ? -4.659 -30.984 4.176 1.00 52.22 186 SER A C 1
ATOM 1413 O O . SER A 1 186 ? -3.894 -31.844 3.755 1.00 52.22 186 SER A O 1
ATOM 1415 N N . ALA A 1 187 ? -4.951 -30.778 5.460 1.00 43.28 187 ALA A N 1
ATOM 1416 C CA . ALA A 1 187 ? -4.734 -31.687 6.578 1.00 43.28 187 ALA A CA 1
ATOM 1417 C C . ALA A 1 187 ? -3.306 -32.241 6.755 1.00 43.28 187 ALA A C 1
ATOM 1419 O O . ALA A 1 187 ? -2.903 -33.218 6.135 1.00 43.28 187 ALA A O 1
ATOM 1420 N N . VAL A 1 188 ? -2.601 -31.635 7.717 1.00 51.56 188 VAL A N 1
ATOM 1421 C CA . VAL A 1 188 ? -1.616 -32.238 8.632 1.00 51.56 188 VAL A CA 1
ATOM 1422 C C . VAL A 1 188 ? -1.191 -33.668 8.268 1.00 51.56 188 VAL A C 1
ATOM 1424 O O . VAL A 1 188 ? -1.774 -34.652 8.719 1.00 51.56 188 VAL A O 1
ATOM 1427 N N . LEU A 1 189 ? -0.092 -33.767 7.530 1.00 41.66 189 LEU A N 1
ATOM 1428 C CA . LEU A 1 189 ? 0.780 -34.932 7.535 1.00 41.66 189 LEU A CA 1
ATOM 1429 C C . LEU A 1 189 ? 2.209 -34.396 7.528 1.00 41.66 189 LEU A C 1
ATOM 1431 O O . LEU A 1 189 ? 2.732 -33.956 6.507 1.00 41.66 189 LEU A O 1
ATOM 1435 N N . LEU A 1 190 ? 2.808 -34.357 8.719 1.00 50.00 190 LEU A N 1
ATOM 1436 C CA . LEU A 1 190 ? 4.230 -34.096 8.898 1.00 50.00 190 LEU A CA 1
ATOM 1437 C C . LEU A 1 190 ? 4.998 -35.254 8.258 1.00 50.00 190 LEU A C 1
ATOM 1439 O O . LEU A 1 190 ? 5.265 -36.266 8.901 1.00 50.00 190 LEU A O 1
ATOM 1443 N N . GLN A 1 191 ? 5.320 -35.116 6.977 1.00 43.81 191 GLN A N 1
ATOM 1444 C CA . GLN A 1 191 ? 6.326 -35.939 6.327 1.00 43.81 191 GLN A CA 1
ATOM 1445 C C . GLN A 1 191 ? 7.556 -35.076 6.086 1.00 43.81 191 GLN A C 1
ATOM 1447 O O . GLN A 1 191 ? 7.683 -34.366 5.088 1.00 43.81 191 GLN A O 1
ATOM 1452 N N . GLU A 1 192 ? 8.465 -35.145 7.054 1.00 46.25 192 GLU A N 1
ATOM 1453 C CA . GLU A 1 192 ? 9.848 -34.706 6.924 1.00 46.25 192 GLU A CA 1
ATOM 1454 C C . GLU A 1 192 ? 10.501 -35.562 5.828 1.00 46.25 192 GLU A C 1
ATOM 1456 O O . GLU A 1 192 ? 11.006 -36.660 6.055 1.00 46.25 192 GLU A O 1
ATOM 1461 N N . SER A 1 193 ? 10.380 -35.100 4.587 1.00 44.88 193 SER A N 1
ATOM 1462 C CA . SER A 1 193 ? 10.953 -35.763 3.423 1.00 44.88 193 SER A CA 1
ATOM 1463 C C . SER A 1 193 ? 12.386 -35.269 3.280 1.00 44.88 193 SER A C 1
ATOM 1465 O O . SER A 1 193 ? 12.642 -34.247 2.648 1.00 44.88 193 SER A O 1
ATOM 1467 N N . THR A 1 194 ? 13.339 -35.961 3.900 1.00 44.06 194 THR A N 1
ATOM 1468 C CA . THR A 1 194 ? 14.770 -35.745 3.662 1.00 44.06 194 THR A CA 1
ATOM 1469 C C . THR A 1 194 ? 15.137 -36.269 2.273 1.00 44.06 194 THR A C 1
ATOM 1471 O O . THR A 1 194 ? 15.668 -37.363 2.107 1.00 44.06 194 THR A O 1
ATOM 1474 N N . THR A 1 195 ? 14.837 -35.498 1.228 1.00 45.88 195 THR A N 1
ATOM 1475 C CA . THR A 1 195 ? 15.300 -35.804 -0.129 1.00 45.88 195 THR A CA 1
ATOM 1476 C C . THR A 1 195 ? 16.666 -35.169 -0.365 1.00 45.88 195 THR A C 1
ATOM 1478 O O . THR A 1 195 ? 16.774 -34.083 -0.930 1.00 45.88 195 THR A O 1
ATOM 1481 N N . THR A 1 196 ? 17.734 -35.857 0.036 1.00 47.88 196 THR A N 1
ATOM 1482 C CA . THR A 1 196 ? 19.076 -35.631 -0.521 1.00 47.88 196 THR A CA 1
ATOM 1483 C C . THR A 1 196 ? 19.116 -36.256 -1.917 1.00 47.88 196 THR A C 1
ATOM 1485 O O . THR A 1 196 ? 19.513 -37.403 -2.102 1.00 47.88 196 THR A O 1
ATOM 1488 N N . SER A 1 197 ? 18.638 -35.517 -2.919 1.00 46.91 197 SER A N 1
ATOM 1489 C CA . SER A 1 197 ? 18.725 -35.915 -4.326 1.00 46.91 197 SER A CA 1
ATOM 1490 C C . SER A 1 197 ? 20.006 -35.350 -4.945 1.00 46.91 197 SER A C 1
ATOM 1492 O O . SER A 1 197 ? 19.993 -34.279 -5.548 1.00 46.91 197 SER A O 1
ATOM 1494 N N . ASN A 1 198 ? 21.113 -36.088 -4.835 1.00 49.47 198 ASN A N 1
ATOM 1495 C CA . ASN A 1 198 ? 22.280 -35.875 -5.695 1.00 49.47 198 ASN A CA 1
ATOM 1496 C C . ASN A 1 198 ? 22.012 -36.538 -7.054 1.00 49.47 198 ASN A C 1
ATOM 1498 O O . ASN A 1 198 ? 22.360 -37.696 -7.276 1.00 49.47 198 ASN A O 1
ATOM 1502 N N . GLY A 1 199 ? 21.350 -35.811 -7.953 1.00 42.41 199 GLY A N 1
ATOM 1503 C CA . GLY A 1 199 ? 21.128 -36.245 -9.329 1.00 42.41 199 GLY A CA 1
ATOM 1504 C C . GLY A 1 199 ? 22.322 -35.898 -10.215 1.00 42.41 199 GLY A C 1
ATOM 1505 O O . GLY A 1 199 ? 22.376 -34.800 -10.759 1.00 42.41 199 GLY A O 1
ATOM 1506 N N . SER A 1 200 ? 23.271 -36.821 -10.387 1.00 45.44 200 SER A N 1
ATOM 1507 C CA . SER A 1 200 ? 24.239 -36.749 -11.490 1.00 45.44 200 SER A CA 1
ATOM 1508 C C . SER A 1 200 ? 23.583 -37.306 -12.756 1.00 45.44 200 SER A C 1
ATOM 1510 O O . SER A 1 200 ? 23.458 -38.524 -12.905 1.00 45.44 200 SER A O 1
ATOM 1512 N N . ALA A 1 201 ? 23.146 -36.439 -13.667 1.00 41.44 201 ALA A N 1
ATOM 1513 C CA . ALA A 1 201 ? 22.681 -36.874 -14.980 1.00 41.44 201 ALA A CA 1
ATOM 1514 C C . ALA A 1 201 ? 23.892 -37.329 -15.813 1.00 41.44 201 ALA A C 1
ATOM 1516 O O . ALA A 1 201 ? 24.738 -36.524 -16.192 1.00 41.44 201 ALA A O 1
ATOM 1517 N N . SER A 1 202 ? 24.000 -38.639 -16.044 1.00 40.34 202 SER A N 1
ATOM 1518 C CA . SER A 1 202 ? 24.979 -39.238 -16.953 1.00 40.34 202 SER A CA 1
ATOM 1519 C C . SER A 1 202 ? 24.251 -39.757 -18.193 1.00 40.34 202 SER A C 1
ATOM 1521 O O . SER A 1 202 ? 23.440 -40.671 -18.057 1.00 40.34 202 SER A O 1
ATOM 1523 N N . ARG A 1 203 ? 24.659 -39.231 -19.357 1.00 39.84 203 ARG A N 1
ATOM 1524 C CA . ARG A 1 203 ? 24.251 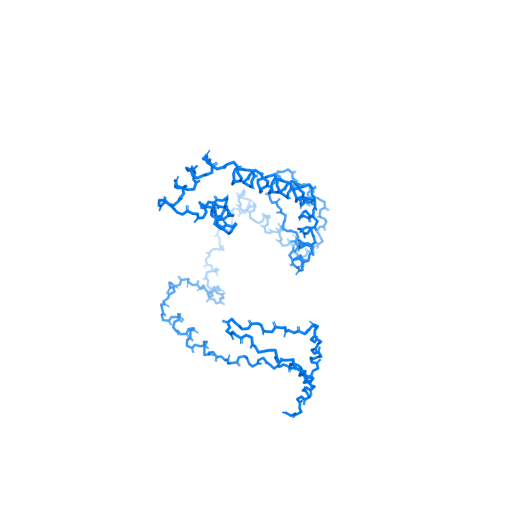-39.524 -20.749 1.00 39.84 203 ARG A CA 1
ATOM 1525 C C . ARG A 1 203 ? 22.979 -38.874 -21.272 1.00 39.84 203 ARG A C 1
ATOM 1527 O O . ARG A 1 203 ? 21.891 -39.143 -20.729 1.00 39.84 203 ARG A O 1
#

Sequence (203 aa):
MCPDDSLLSAYLDDEVPSPWKERMEAHISACPQCRTKVVEYRTLACALKESFDQGELEFLRRARSRIASSIDMGKGPEKVANAHSGVWSDLWSRRISLPMPILAASAAAFVLVFGAAMGIFGSFKGITKEATGSMASASRTITAQSATLELMAQYMKQQSVQPVMIEIPSESVFYQSGNPLIVADSAVLLQESTTTSNGSASR

Secondary structure (DSSP, 8-state):
-PPPHHHHHHHHTT---TTHHHHHHHHHHH-HHHHHHHHHHHHHHHHHHHHHHHHHHHHHHHHHHHHHHHH-SS---------TTSHHHHHHS------HHHHHHHHHHHHHHHHHHTTTTTT-TTSSSSSSSS-SSS----------HHHHHHHHHH--------PPPTT------S------SS-----------------